Protein AF-A0A4Q0ZUA7-F1 (afdb_monomer)

Radius of gyration: 28.56 Å; Cα contacts (8 Å, |Δi|>4): 519; chains: 1; bounding box: 68×44×67 Å

Structure (mmCIF, N/CA/C/O backbone):
data_AF-A0A4Q0ZUA7-F1
#
_entry.id   AF-A0A4Q0ZUA7-F1
#
loop_
_atom_site.group_PDB
_atom_site.id
_atom_site.type_symbol
_atom_site.label_atom_id
_atom_site.label_alt_id
_atom_site.label_comp_id
_atom_site.label_asym_id
_atom_site.label_entity_id
_atom_site.label_seq_id
_atom_site.pdbx_PDB_ins_code
_atom_site.Cartn_x
_atom_site.Cartn_y
_atom_site.Cartn_z
_atom_site.occupancy
_atom_site.B_iso_or_equiv
_atom_site.auth_seq_id
_atom_site.auth_comp_id
_atom_site.auth_asym_id
_atom_site.auth_atom_id
_atom_site.pdbx_PDB_model_num
ATOM 1 N N . MET A 1 1 ? 9.952 -2.061 -17.920 1.00 40.22 1 MET A N 1
ATOM 2 C CA . MET A 1 1 ? 10.116 -3.256 -18.770 1.00 40.22 1 MET A CA 1
ATOM 3 C C . MET A 1 1 ? 11.554 -3.243 -19.242 1.00 40.22 1 MET A C 1
ATOM 5 O O . MET A 1 1 ? 11.965 -2.234 -19.801 1.00 40.22 1 MET A O 1
ATOM 9 N N . GLY A 1 2 ? 12.343 -4.257 -18.883 1.00 49.56 2 GLY A N 1
ATOM 10 C CA . GLY A 1 2 ? 13.689 -4.433 -19.431 1.00 49.56 2 GLY A CA 1
ATOM 11 C C . GLY A 1 2 ? 13.610 -4.722 -20.929 1.00 49.56 2 GLY A C 1
ATOM 12 O O . GLY A 1 2 ? 12.576 -5.190 -21.409 1.00 49.56 2 GLY A O 1
ATOM 13 N N . ASN A 1 3 ? 14.667 -4.405 -21.676 1.00 60.56 3 ASN A N 1
ATOM 14 C CA . ASN A 1 3 ? 14.751 -4.847 -23.064 1.00 60.56 3 ASN A CA 1
ATOM 15 C C . ASN A 1 3 ? 14.778 -6.372 -23.088 1.00 60.56 3 ASN A C 1
ATOM 17 O O . ASN A 1 3 ? 15.502 -6.994 -22.319 1.00 60.56 3 ASN A O 1
ATOM 21 N N . GLU A 1 4 ? 14.005 -6.967 -23.989 1.00 72.75 4 GLU A N 1
ATOM 22 C CA . GLU A 1 4 ? 13.853 -8.422 -24.062 1.00 72.75 4 GLU A CA 1
ATOM 23 C C . GLU A 1 4 ? 15.102 -9.131 -24.615 1.00 72.75 4 GLU A C 1
ATOM 25 O O . GLU A 1 4 ? 15.121 -10.353 -24.701 1.00 72.75 4 GLU A O 1
ATOM 30 N N . TYR A 1 5 ? 16.148 -8.393 -24.995 1.00 83.12 5 TYR A N 1
ATOM 31 C CA . TYR A 1 5 ? 17.255 -8.883 -25.810 1.00 83.12 5 TYR A CA 1
ATOM 32 C C . TYR A 1 5 ? 18.601 -8.360 -25.297 1.00 83.12 5 TYR A C 1
ATOM 34 O O . TYR A 1 5 ? 18.746 -7.183 -24.970 1.00 83.12 5 TYR A O 1
ATOM 42 N N . LYS A 1 6 ? 19.609 -9.241 -25.265 1.00 87.12 6 LYS A N 1
ATOM 43 C CA . LYS A 1 6 ? 21.011 -8.867 -25.024 1.00 87.12 6 LYS A CA 1
ATOM 44 C C . LYS A 1 6 ? 21.544 -8.090 -26.224 1.00 87.12 6 LYS A C 1
ATOM 46 O O . LYS A 1 6 ? 21.314 -8.518 -27.358 1.00 87.12 6 LYS A O 1
ATOM 51 N N . VAL A 1 7 ? 22.268 -7.001 -25.980 1.00 88.75 7 VAL A N 1
ATOM 52 C CA . VAL A 1 7 ? 22.895 -6.226 -27.055 1.00 88.75 7 VAL A CA 1
ATOM 53 C C . VAL A 1 7 ? 24.133 -6.962 -27.560 1.00 88.75 7 VAL A C 1
ATOM 55 O O . VAL A 1 7 ? 24.945 -7.447 -26.770 1.00 88.75 7 VAL A O 1
ATOM 58 N N . ILE A 1 8 ? 24.282 -7.044 -28.877 1.00 90.62 8 ILE A N 1
ATOM 59 C CA . ILE A 1 8 ? 25.431 -7.656 -29.553 1.00 90.62 8 ILE A CA 1
ATOM 60 C C . ILE A 1 8 ? 26.163 -6.626 -30.424 1.00 90.62 8 ILE A C 1
ATOM 62 O O . ILE A 1 8 ? 25.683 -5.514 -30.622 1.00 90.62 8 ILE A O 1
ATOM 66 N N . GLU A 1 9 ? 27.331 -6.980 -30.960 1.00 89.38 9 GLU A N 1
ATOM 67 C CA . GLU A 1 9 ? 28.159 -6.072 -31.781 1.00 89.38 9 GLU A CA 1
ATOM 68 C C . GLU A 1 9 ? 27.451 -5.512 -33.027 1.00 89.38 9 GLU A C 1
ATOM 70 O O . GLU A 1 9 ? 27.786 -4.421 -33.478 1.00 89.38 9 GLU A O 1
ATOM 75 N N . SER A 1 10 ? 26.466 -6.224 -33.586 1.00 88.31 10 SER A N 1
ATOM 76 C CA . SER A 1 10 ? 25.644 -5.714 -34.696 1.00 88.31 10 SER A CA 1
ATOM 77 C C . SER A 1 10 ? 24.526 -4.765 -34.255 1.00 88.31 10 SER A C 1
ATOM 79 O O . SER A 1 10 ? 23.765 -4.299 -35.100 1.00 88.31 10 SER A O 1
ATOM 81 N N . GLY A 1 11 ? 24.407 -4.486 -32.956 1.00 87.38 11 GLY A N 1
ATOM 82 C CA . GLY A 1 11 ? 23.440 -3.546 -32.412 1.00 87.38 11 GLY A CA 1
ATOM 83 C C . GLY A 1 11 ? 23.672 -2.110 -32.877 1.00 87.38 11 GLY A C 1
ATOM 84 O O . GLY A 1 11 ? 24.720 -1.737 -33.411 1.00 87.38 11 GLY A O 1
ATOM 85 N N . PHE A 1 12 ? 22.668 -1.274 -32.645 1.00 87.12 12 PHE A N 1
ATOM 86 C CA . PHE A 1 12 ? 22.690 0.135 -32.987 1.00 87.12 12 PHE A CA 1
ATOM 87 C C . PHE A 1 12 ? 22.395 0.990 -31.756 1.00 87.12 12 PHE A C 1
ATOM 89 O O . PHE A 1 12 ? 21.292 0.984 -31.209 1.00 87.12 12 PHE A O 1
ATOM 96 N N . ILE A 1 13 ? 23.402 1.755 -31.332 1.00 87.19 13 ILE A N 1
ATOM 97 C CA . ILE A 1 13 ? 23.319 2.735 -30.248 1.00 87.19 13 ILE A CA 1
ATOM 98 C C . ILE A 1 13 ? 23.723 4.099 -30.812 1.00 87.19 13 ILE A C 1
ATOM 100 O O . ILE A 1 13 ? 24.688 4.199 -31.576 1.00 87.19 13 ILE A O 1
ATOM 104 N N . LYS A 1 14 ? 23.003 5.158 -30.429 1.00 80.69 14 LYS A N 1
ATOM 105 C CA . LYS A 1 14 ? 23.269 6.529 -30.881 1.00 80.69 14 LYS A CA 1
ATOM 106 C C . LYS A 1 14 ? 23.381 7.546 -29.744 1.00 80.69 14 LYS A C 1
ATOM 108 O O . LYS A 1 14 ? 22.740 7.418 -28.706 1.00 80.69 14 LYS A O 1
ATOM 113 N N . CYS A 1 15 ? 24.169 8.594 -29.968 1.00 73.62 15 CYS A N 1
ATOM 114 C CA . CYS A 1 15 ? 24.192 9.824 -29.181 1.00 73.62 15 CYS A CA 1
ATOM 115 C C . CYS A 1 15 ? 22.903 10.622 -29.451 1.00 73.62 15 CYS A C 1
ATOM 117 O O . CYS A 1 15 ? 22.363 10.567 -30.557 1.00 73.62 15 CYS A O 1
ATOM 119 N N . ALA A 1 16 ? 22.428 11.423 -28.492 1.00 71.94 16 ALA A N 1
ATOM 120 C CA . ALA A 1 16 ? 21.263 12.299 -28.695 1.00 71.94 16 ALA A CA 1
ATOM 121 C C . ALA A 1 16 ? 21.428 13.282 -29.878 1.00 71.94 16 ALA A C 1
ATOM 123 O O . ALA A 1 16 ? 20.446 13.765 -30.428 1.00 71.94 16 ALA A O 1
ATOM 124 N N . CYS A 1 17 ? 22.664 13.539 -30.317 1.00 65.06 17 CYS A N 1
ATOM 125 C CA . CYS A 1 17 ? 22.962 14.327 -31.518 1.00 65.06 17 CYS A CA 1
ATOM 126 C C . CYS A 1 17 ? 22.958 13.515 -32.824 1.00 65.06 17 CYS A C 1
ATOM 128 O O . CYS A 1 17 ? 23.400 14.017 -33.852 1.00 65.06 17 CYS A O 1
ATOM 130 N N . GLY A 1 18 ? 22.496 12.263 -32.791 1.00 68.69 18 GLY A N 1
ATOM 131 C CA . GLY A 1 18 ? 22.356 11.392 -33.961 1.00 68.69 18 GLY A CA 1
ATOM 132 C C . GLY A 1 18 ? 23.621 10.637 -34.376 1.00 68.69 18 GLY A C 1
ATOM 133 O O . GLY A 1 18 ? 23.590 9.910 -35.361 1.00 68.69 18 GLY A O 1
ATOM 134 N N . GLY A 1 19 ? 24.718 10.790 -33.642 1.00 74.06 19 GLY A N 1
ATOM 135 C CA . GLY A 1 19 ? 25.968 10.082 -33.897 1.00 74.06 19 GLY A CA 1
ATOM 136 C C . GLY A 1 19 ? 25.978 8.640 -33.422 1.00 74.06 19 GLY A C 1
ATOM 137 O O . GLY A 1 19 ? 25.332 8.312 -32.432 1.00 74.06 19 GLY A O 1
ATOM 138 N N . LYS A 1 20 ? 26.713 7.776 -34.115 1.00 88.19 20 LYS A N 1
ATOM 139 C CA . LYS A 1 20 ? 26.742 6.333 -33.861 1.00 88.19 20 LYS A CA 1
ATOM 140 C C . LYS A 1 20 ? 27.793 5.992 -32.806 1.00 88.19 20 LYS A C 1
ATOM 142 O O . LYS A 1 20 ? 28.921 6.469 -32.879 1.00 88.19 20 LYS A O 1
ATOM 147 N N . VAL A 1 21 ? 27.425 5.161 -31.834 1.00 90.94 21 VAL A N 1
ATOM 148 C CA . VAL A 1 21 ? 28.373 4.584 -30.871 1.00 90.94 21 VAL A CA 1
ATOM 149 C C . VAL A 1 21 ? 28.984 3.325 -31.482 1.00 90.94 21 VAL A C 1
ATOM 151 O O . VAL A 1 21 ? 28.264 2.484 -32.021 1.00 90.94 21 VAL A O 1
ATOM 154 N N . THR A 1 22 ? 30.306 3.196 -31.409 1.00 92.38 22 THR A N 1
ATOM 155 C CA . THR A 1 22 ? 31.019 2.002 -31.879 1.00 92.38 22 THR A CA 1
ATOM 156 C C . THR A 1 22 ? 30.937 0.909 -30.821 1.00 92.38 22 THR A C 1
ATOM 158 O O . THR A 1 22 ? 31.299 1.139 -29.669 1.00 92.38 22 THR A O 1
ATOM 161 N N . LEU A 1 23 ? 30.447 -0.269 -31.206 1.00 91.75 23 LEU A N 1
ATOM 162 C CA . LEU A 1 23 ? 30.202 -1.387 -30.299 1.00 91.75 23 LEU A CA 1
ATOM 163 C C . LEU A 1 23 ? 31.268 -2.466 -30.493 1.00 91.75 23 LEU A C 1
ATOM 165 O O . LEU A 1 23 ? 31.289 -3.132 -31.525 1.00 91.75 23 LEU A O 1
ATOM 169 N N . THR A 1 24 ? 32.120 -2.651 -29.487 1.00 91.31 24 THR A N 1
ATOM 170 C CA . THR A 1 24 ? 33.189 -3.657 -29.503 1.00 91.31 24 THR A CA 1
ATOM 171 C C . THR A 1 24 ? 33.067 -4.527 -28.265 1.00 91.31 24 THR A C 1
ATOM 173 O O . THR A 1 24 ? 33.138 -4.021 -27.149 1.00 91.31 24 THR A O 1
ATOM 176 N N . SER A 1 25 ? 32.885 -5.834 -28.444 1.00 90.56 25 SER A N 1
ATOM 177 C CA . SER A 1 25 ? 32.705 -6.753 -27.321 1.00 90.56 25 SER A CA 1
ATOM 178 C C . SER A 1 25 ? 34.032 -7.240 -26.747 1.00 90.56 25 SER A C 1
ATOM 180 O O . SER A 1 25 ? 34.932 -7.651 -27.486 1.00 90.56 25 SER A O 1
ATOM 182 N N . SER A 1 26 ? 34.121 -7.315 -25.415 1.00 90.25 26 SER A N 1
ATOM 183 C CA . SER A 1 26 ? 35.229 -8.000 -24.733 1.00 90.25 26 SER A CA 1
ATOM 184 C C . SER A 1 26 ? 35.026 -9.517 -24.582 1.00 90.25 26 SER A C 1
ATOM 186 O O . SER A 1 26 ? 35.878 -10.209 -24.016 1.00 90.25 26 SER A O 1
ATOM 188 N N . ALA A 1 27 ? 33.930 -10.081 -25.102 1.00 86.94 27 ALA A N 1
ATOM 189 C CA . ALA A 1 27 ? 33.684 -11.518 -25.075 1.00 86.94 27 ALA A CA 1
ATOM 190 C C . ALA A 1 27 ? 34.710 -12.282 -25.935 1.00 86.94 27 ALA A C 1
ATOM 192 O O . ALA A 1 27 ? 34.902 -12.015 -27.127 1.00 86.94 27 ALA A O 1
ATOM 193 N N . LYS A 1 28 ? 35.361 -13.282 -25.324 1.00 82.31 28 LYS A N 1
ATOM 194 C CA . LYS A 1 28 ? 36.364 -14.124 -25.994 1.00 82.31 28 LYS A CA 1
ATOM 195 C C . LYS A 1 28 ? 35.698 -15.135 -26.934 1.00 82.31 28 LYS A C 1
ATOM 197 O O . LYS A 1 28 ? 35.904 -15.091 -28.147 1.00 82.31 28 LYS A O 1
ATOM 202 N N . VAL A 1 29 ? 34.844 -15.999 -26.384 1.00 80.75 29 VAL A N 1
ATOM 203 C CA . VAL A 1 29 ? 34.259 -17.144 -27.109 1.00 80.75 29 VAL A CA 1
ATOM 204 C C . VAL A 1 29 ? 32.747 -17.021 -27.285 1.00 80.75 29 VAL A C 1
ATOM 206 O O . VAL A 1 29 ? 32.231 -17.433 -28.316 1.00 80.75 29 VAL A O 1
ATOM 209 N N . GLU A 1 30 ? 32.038 -16.399 -26.341 1.00 82.12 30 GLU A N 1
ATOM 210 C CA . GLU A 1 30 ? 30.573 -16.325 -26.370 1.00 82.12 30 GLU A CA 1
ATOM 211 C C . GLU A 1 30 ? 30.037 -15.684 -27.657 1.00 82.12 30 GLU A C 1
ATOM 213 O O . GLU A 1 30 ? 30.583 -14.694 -28.166 1.00 82.12 30 GLU A O 1
ATOM 218 N N . ARG A 1 31 ? 28.960 -16.273 -28.187 1.00 84.62 31 ARG A N 1
ATOM 219 C CA . ARG A 1 31 ? 28.239 -15.796 -29.367 1.00 84.62 31 ARG A CA 1
ATOM 220 C C . ARG A 1 31 ? 26.737 -15.910 -29.143 1.00 84.62 31 ARG A C 1
ATOM 222 O O . ARG A 1 31 ? 26.253 -16.898 -28.603 1.00 84.62 31 ARG A O 1
ATOM 229 N N . ILE A 1 32 ? 26.014 -14.900 -29.602 1.00 81.19 32 ILE A N 1
ATOM 230 C CA . ILE A 1 32 ? 24.559 -14.807 -29.602 1.00 81.19 32 ILE A CA 1
ATOM 231 C C . ILE A 1 32 ? 24.152 -14.392 -31.010 1.00 81.19 32 ILE A C 1
ATOM 233 O O . ILE A 1 32 ? 24.676 -13.409 -31.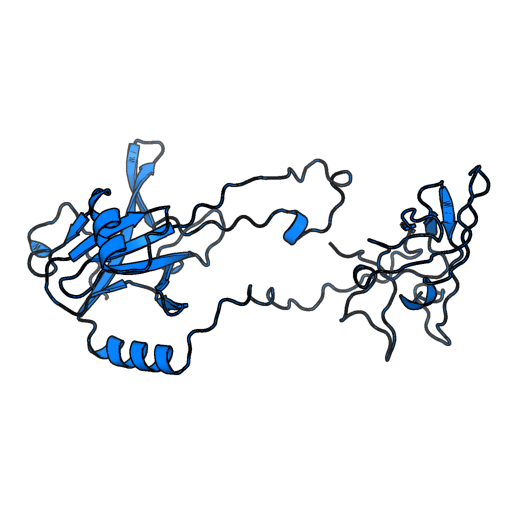530 1.00 81.19 32 ILE A O 1
ATOM 237 N N . ALA A 1 33 ? 23.281 -15.175 -31.652 1.00 77.44 33 ALA A N 1
ATOM 238 C CA . ALA A 1 33 ? 22.921 -14.983 -33.061 1.00 77.44 33 ALA A CA 1
ATOM 239 C C . ALA A 1 33 ? 24.157 -14.840 -33.989 1.00 77.44 33 ALA A C 1
ATOM 241 O O . ALA A 1 33 ? 24.183 -14.026 -34.906 1.00 77.44 33 ALA A O 1
ATOM 242 N N . GLY A 1 34 ? 25.228 -15.596 -33.711 1.00 81.94 34 GLY A N 1
ATOM 243 C CA . GLY A 1 34 ? 26.470 -15.585 -34.499 1.00 81.94 34 GLY A CA 1
ATOM 244 C C . GLY A 1 34 ? 27.424 -14.405 -34.245 1.00 81.94 34 GLY A C 1
ATOM 245 O O . GLY A 1 34 ? 28.512 -14.374 -34.820 1.00 81.94 34 GLY A O 1
ATOM 246 N N . LYS A 1 35 ? 27.085 -13.454 -33.366 1.00 87.81 35 LYS A N 1
ATOM 247 C CA . LYS A 1 35 ? 27.919 -12.281 -33.030 1.00 87.81 35 LYS A CA 1
ATOM 248 C C . LYS A 1 35 ? 28.244 -12.223 -31.543 1.00 87.81 35 LYS A C 1
ATOM 250 O O . LYS A 1 35 ? 27.628 -12.919 -30.741 1.00 87.81 35 LYS A O 1
ATOM 255 N N . LYS A 1 36 ? 29.241 -11.427 -31.155 1.00 90.75 36 LYS A N 1
ATOM 256 C CA . LYS A 1 36 ? 29.619 -11.315 -29.744 1.00 90.75 36 LYS A CA 1
ATOM 257 C C . LYS A 1 36 ? 28.622 -10.445 -28.967 1.00 90.75 36 LYS A C 1
ATOM 259 O O . LYS A 1 36 ? 28.211 -9.403 -29.483 1.00 90.75 36 LYS A O 1
ATOM 264 N N . PRO A 1 37 ? 28.253 -10.835 -27.737 1.00 90.94 37 PRO A N 1
ATOM 265 C CA . PRO A 1 37 ? 27.445 -10.004 -26.850 1.00 90.94 37 PRO A CA 1
ATOM 266 C C . PRO A 1 37 ? 28.266 -8.879 -26.229 1.00 90.94 37 PRO A C 1
ATOM 268 O O . PRO A 1 37 ? 29.441 -9.066 -25.936 1.00 90.94 37 PRO A O 1
ATOM 271 N N . LEU A 1 38 ? 27.653 -7.730 -25.976 1.00 91.81 38 LEU A N 1
ATOM 272 C CA . LEU A 1 38 ? 28.286 -6.643 -25.235 1.00 91.81 38 LEU A CA 1
ATOM 273 C C . LEU A 1 38 ? 28.054 -6.814 -23.738 1.00 91.81 38 LEU A C 1
ATOM 275 O O . LEU A 1 38 ? 26.951 -7.148 -23.299 1.00 91.81 38 LEU A O 1
ATOM 279 N N . TYR A 1 39 ? 29.081 -6.524 -22.949 1.00 90.94 39 TYR A N 1
ATOM 280 C CA . TYR A 1 39 ? 28.946 -6.332 -21.511 1.00 90.94 39 TYR A CA 1
ATOM 281 C C . TYR A 1 39 ? 28.740 -4.858 -21.174 1.00 90.94 39 TYR A C 1
ATOM 283 O O . TYR A 1 39 ? 29.135 -3.971 -21.926 1.00 90.94 39 TYR A O 1
ATOM 291 N N . LEU A 1 40 ? 28.174 -4.575 -20.001 1.00 87.56 40 LEU A N 1
ATOM 292 C CA . LEU A 1 40 ? 27.969 -3.205 -19.524 1.00 87.56 40 LEU A CA 1
ATOM 293 C C . LEU A 1 40 ? 29.276 -2.387 -19.534 1.00 87.56 40 LEU A C 1
ATOM 295 O O . LEU A 1 40 ? 29.295 -1.222 -19.930 1.00 87.56 40 LEU A O 1
ATOM 299 N N . LYS A 1 41 ? 30.383 -3.029 -19.143 1.00 87.56 41 LYS A N 1
ATOM 300 C CA . LYS A 1 41 ? 31.726 -2.435 -19.138 1.00 87.56 41 LYS A CA 1
ATOM 301 C C . LYS A 1 41 ? 32.268 -2.114 -20.535 1.00 87.56 41 LYS A C 1
ATOM 303 O O . LYS A 1 41 ? 33.168 -1.296 -20.642 1.00 87.56 41 LYS A O 1
ATOM 308 N N . ASP A 1 42 ? 31.745 -2.743 -21.585 1.00 89.88 42 ASP A N 1
ATOM 309 C CA . ASP A 1 42 ? 32.239 -2.542 -22.952 1.00 89.88 42 ASP A CA 1
ATOM 310 C C . ASP A 1 42 ? 31.760 -1.197 -23.527 1.00 89.88 42 ASP A C 1
ATOM 312 O O . ASP A 1 42 ? 32.298 -0.709 -24.516 1.00 89.88 42 ASP A O 1
ATOM 316 N N . ILE A 1 43 ? 30.753 -0.577 -22.898 1.00 90.75 43 ILE A N 1
ATOM 317 C CA . ILE A 1 43 ? 30.186 0.700 -23.343 1.00 90.75 43 ILE A CA 1
ATOM 318 C C . ILE A 1 43 ? 30.885 1.909 -22.734 1.00 90.75 43 ILE A C 1
ATOM 320 O O . ILE A 1 43 ? 30.935 2.959 -23.374 1.00 90.75 43 ILE A O 1
ATOM 324 N N . ILE A 1 44 ? 31.419 1.816 -21.515 1.00 90.38 44 ILE A N 1
ATOM 325 C CA . ILE A 1 44 ? 32.124 2.958 -20.926 1.00 90.38 44 ILE A CA 1
ATOM 326 C C . ILE A 1 44 ? 33.405 3.232 -21.728 1.00 90.38 44 ILE A C 1
ATOM 328 O O . ILE A 1 44 ? 34.218 2.344 -21.953 1.00 90.38 44 ILE A O 1
ATOM 332 N N . GLY A 1 45 ? 33.569 4.466 -22.209 1.00 89.06 45 GLY A N 1
ATOM 333 C CA . GLY A 1 45 ? 34.670 4.843 -23.098 1.00 89.06 45 GLY A CA 1
ATOM 334 C C . GLY A 1 45 ? 34.466 4.492 -24.576 1.00 89.06 45 GLY A C 1
ATOM 335 O O . GLY A 1 45 ? 35.331 4.840 -25.378 1.00 89.06 45 GLY A O 1
ATOM 336 N N . ALA A 1 46 ? 33.342 3.876 -24.961 1.00 93.56 46 ALA A N 1
ATOM 337 C CA . ALA A 1 46 ? 33.066 3.537 -26.356 1.00 93.56 46 ALA A CA 1
ATOM 338 C C . ALA A 1 46 ? 33.068 4.798 -27.251 1.00 93.56 46 ALA A C 1
ATOM 340 O O . ALA A 1 46 ? 32.413 5.787 -26.888 1.00 93.56 46 ALA A O 1
ATOM 341 N N . PRO A 1 47 ? 33.772 4.788 -28.403 1.00 94.06 47 PRO A N 1
ATOM 342 C CA . PRO A 1 47 ? 33.822 5.923 -29.318 1.00 94.06 47 PRO A CA 1
ATOM 343 C C . PRO A 1 47 ? 32.446 6.287 -29.869 1.00 94.06 47 PRO A C 1
ATOM 345 O O . PRO A 1 47 ? 31.627 5.414 -30.165 1.00 94.06 47 PRO A O 1
ATOM 348 N N . VAL A 1 48 ? 32.215 7.582 -30.055 1.00 89.81 48 VAL A N 1
ATOM 349 C CA . VAL A 1 48 ? 30.988 8.121 -30.636 1.00 89.81 48 VAL A CA 1
ATOM 350 C C . VAL A 1 48 ? 31.342 9.007 -31.819 1.00 89.81 48 VAL A C 1
ATOM 352 O O . VAL A 1 48 ? 32.133 9.932 -31.680 1.00 89.81 48 VAL A O 1
ATOM 355 N N . ASP A 1 49 ? 30.720 8.746 -32.964 1.00 87.62 49 ASP A N 1
ATOM 356 C CA . ASP A 1 49 ? 30.871 9.552 -34.171 1.00 87.62 49 ASP A CA 1
ATOM 357 C C . ASP A 1 49 ? 29.581 10.337 -34.437 1.00 87.62 49 ASP A C 1
ATOM 359 O O . ASP A 1 49 ? 28.592 9.765 -34.896 1.00 87.62 49 ASP A O 1
ATOM 363 N N . CYS A 1 50 ? 29.553 11.636 -34.107 1.00 79.00 50 CYS A N 1
ATOM 364 C CA . CYS A 1 50 ? 28.413 12.531 -34.372 1.00 79.00 50 CYS A CA 1
ATOM 365 C C . CYS A 1 50 ? 28.775 13.545 -35.499 1.00 79.00 50 CYS A C 1
ATOM 367 O O . CYS A 1 50 ? 28.928 14.736 -35.206 1.00 79.00 50 CYS A O 1
ATOM 369 N N . PRO A 1 51 ? 28.859 13.128 -36.784 1.00 72.56 51 PRO A N 1
ATOM 370 C CA . PRO A 1 51 ? 29.452 13.918 -37.879 1.00 72.56 51 PRO A CA 1
ATOM 371 C C . PRO A 1 51 ? 28.646 15.167 -38.263 1.00 72.56 51 PRO A C 1
ATOM 373 O O . PRO A 1 51 ? 29.160 16.088 -38.887 1.00 72.56 51 PRO A O 1
ATOM 376 N N . ARG A 1 52 ? 27.366 15.223 -37.880 1.00 68.56 52 ARG A N 1
ATOM 377 C CA . ARG A 1 52 ? 26.459 16.351 -38.157 1.00 68.56 52 ARG A CA 1
ATOM 378 C C . ARG A 1 52 ? 26.368 17.362 -37.005 1.00 68.56 52 ARG A C 1
ATOM 380 O O . ARG A 1 52 ? 25.582 18.302 -37.079 1.00 68.56 52 ARG A O 1
ATOM 387 N N . SER A 1 53 ? 27.126 17.170 -35.922 1.00 69.88 53 SER A N 1
ATOM 388 C CA . SER A 1 53 ? 27.075 18.028 -34.733 1.00 69.88 53 SER A CA 1
ATOM 389 C C . SER A 1 53 ? 28.209 19.051 -34.731 1.00 69.88 53 SER A C 1
ATOM 391 O O . SER A 1 53 ? 29.374 18.676 -34.769 1.00 69.88 53 SER A O 1
ATOM 393 N N . LYS A 1 54 ? 27.883 20.341 -34.560 1.00 68.81 54 LYS A N 1
ATOM 394 C CA . LYS A 1 54 ? 28.879 21.425 -34.400 1.00 68.81 54 LYS A CA 1
ATOM 395 C C . LYS A 1 54 ? 29.755 21.280 -33.145 1.00 68.81 54 LYS A C 1
ATOM 397 O O . LYS A 1 54 ? 30.827 21.860 -33.066 1.00 68.81 54 LYS A O 1
ATOM 402 N N . ASN A 1 55 ? 29.289 20.518 -32.158 1.00 72.00 55 ASN A N 1
ATOM 403 C CA . ASN A 1 55 ? 30.048 20.141 -30.966 1.00 72.00 55 ASN A CA 1
ATOM 404 C C . ASN A 1 55 ? 29.910 18.620 -30.822 1.00 72.00 55 ASN A C 1
ATOM 406 O O . ASN A 1 55 ? 28.913 18.178 -30.242 1.00 72.00 55 ASN A O 1
ATOM 410 N N . PRO A 1 56 ? 30.751 17.806 -31.477 1.00 76.44 56 PRO A N 1
ATOM 411 C CA . PRO A 1 56 ? 30.573 16.358 -31.527 1.00 76.44 56 PRO A CA 1
ATOM 412 C C . PRO A 1 56 ? 30.854 15.713 -30.164 1.00 76.44 56 PRO A C 1
ATOM 414 O O . PRO A 1 56 ? 31.701 16.170 -29.399 1.00 76.44 56 PRO A O 1
ATOM 417 N N . CYS A 1 57 ? 30.106 14.657 -29.844 1.00 80.81 57 CYS A N 1
ATOM 418 C CA . CYS A 1 57 ? 30.501 13.760 -28.759 1.00 80.81 57 CYS A CA 1
ATOM 419 C C . CYS A 1 57 ? 31.630 12.877 -29.264 1.00 80.81 57 CYS A C 1
ATOM 421 O O . CYS A 1 57 ? 31.592 12.488 -30.426 1.00 80.81 57 CYS A O 1
ATOM 423 N N . THR A 1 58 ? 32.578 12.545 -28.396 1.00 87.19 58 THR A N 1
ATOM 424 C CA . THR A 1 58 ? 33.729 11.711 -28.776 1.00 87.19 58 THR A CA 1
ATOM 425 C C . THR A 1 58 ? 33.651 10.313 -28.182 1.00 87.19 58 THR A C 1
ATOM 427 O O . THR A 1 58 ? 34.104 9.348 -28.792 1.00 87.19 58 THR A O 1
ATOM 430 N N . LYS A 1 59 ? 33.051 10.186 -26.993 1.00 91.69 59 LYS A N 1
ATOM 431 C CA . LYS A 1 59 ? 32.953 8.918 -26.269 1.00 91.69 59 LYS A CA 1
ATOM 432 C C . LYS A 1 59 ? 31.792 8.893 -25.284 1.00 91.69 59 LYS A C 1
ATOM 434 O O . LYS A 1 59 ? 31.289 9.937 -24.861 1.00 91.69 59 LYS A O 1
ATOM 439 N N . VAL A 1 60 ? 31.404 7.694 -24.868 1.00 89.00 60 VAL A N 1
ATOM 440 C CA . VAL A 1 60 ? 30.546 7.484 -23.696 1.00 89.00 60 VAL A CA 1
ATOM 441 C C . VAL A 1 60 ? 31.375 7.714 -22.429 1.00 89.00 60 VAL A C 1
ATOM 443 O O . VAL A 1 60 ? 32.414 7.087 -22.247 1.00 89.00 60 VAL A O 1
ATOM 446 N N . ALA A 1 61 ? 30.939 8.624 -21.561 1.00 82.06 61 ALA A N 1
ATOM 447 C CA . ALA A 1 61 ? 31.700 9.053 -20.384 1.00 82.06 61 ALA A CA 1
ATOM 448 C C . ALA A 1 61 ? 31.103 8.583 -19.056 1.00 82.06 61 ALA A C 1
ATOM 450 O O . ALA A 1 61 ? 31.823 8.508 -18.066 1.00 82.06 61 ALA A O 1
ATOM 451 N N . SER A 1 62 ? 29.814 8.247 -19.020 1.00 79.56 62 SER A N 1
ATOM 452 C CA . SER A 1 62 ? 29.190 7.669 -17.832 1.00 79.56 62 SER A CA 1
ATOM 453 C C . SER A 1 62 ? 28.179 6.601 -18.212 1.00 79.56 62 SER A C 1
ATOM 455 O O . SER A 1 62 ? 27.401 6.773 -19.153 1.00 79.56 62 SER A O 1
ATOM 457 N N . ILE A 1 63 ? 28.162 5.529 -17.431 1.00 77.75 63 ILE A N 1
ATOM 458 C CA . ILE A 1 63 ? 27.198 4.434 -17.524 1.00 77.75 63 ILE A CA 1
ATOM 459 C C . ILE A 1 63 ? 26.407 4.337 -16.217 1.00 77.75 63 ILE A C 1
ATOM 461 O O . ILE A 1 63 ? 26.837 4.835 -15.179 1.00 77.75 63 ILE A O 1
ATOM 465 N N . SER A 1 64 ? 25.245 3.699 -16.278 1.00 72.50 64 SER A N 1
ATOM 466 C CA . SER A 1 64 ? 24.371 3.441 -15.135 1.00 72.50 64 SER A CA 1
ATOM 467 C C . SER A 1 64 ? 24.236 1.939 -14.92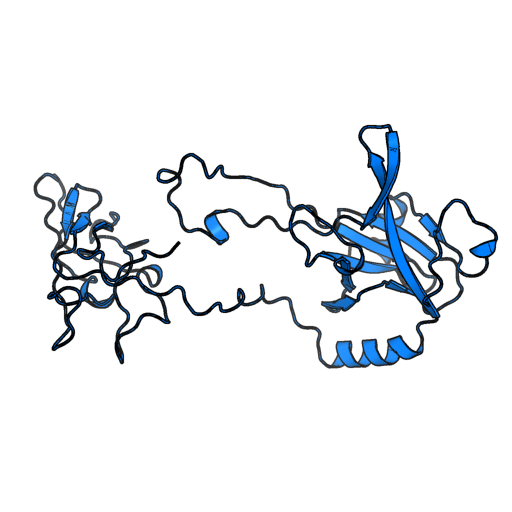2 1.00 72.50 64 SER A C 1
ATOM 469 O O . SER A 1 64 ? 24.218 1.168 -15.883 1.00 72.50 64 SER A O 1
ATOM 471 N N . THR A 1 65 ? 24.056 1.514 -13.674 1.00 69.12 65 THR A N 1
ATOM 472 C CA . THR A 1 65 ? 23.704 0.123 -13.354 1.00 69.12 65 THR A CA 1
ATOM 473 C C . THR A 1 65 ? 22.349 -0.281 -13.939 1.00 69.12 65 THR A C 1
ATOM 475 O O . THR A 1 65 ? 22.116 -1.464 -14.150 1.00 69.12 65 THR A O 1
ATOM 478 N N . ALA A 1 66 ? 21.503 0.685 -14.321 1.00 64.00 66 ALA A N 1
ATOM 479 C CA . ALA A 1 66 ? 20.267 0.447 -15.071 1.00 64.00 66 ALA A CA 1
ATOM 480 C C . ALA A 1 66 ? 20.487 -0.207 -16.454 1.00 64.00 66 ALA A C 1
ATOM 482 O O . ALA A 1 66 ? 19.537 -0.698 -17.061 1.00 64.00 66 ALA A O 1
ATOM 483 N N . GLY A 1 67 ? 21.725 -0.213 -16.964 1.00 58.94 67 GLY A N 1
ATOM 484 C CA . GLY A 1 67 ? 22.085 -0.850 -18.230 1.00 58.94 67 GLY A CA 1
ATOM 485 C C . GLY A 1 67 ? 22.204 -2.376 -18.190 1.00 58.94 67 GLY A C 1
ATOM 486 O O . GLY A 1 67 ? 22.397 -2.982 -19.245 1.00 58.94 67 GLY A O 1
ATOM 487 N N . THR A 1 68 ? 22.095 -2.995 -17.010 1.00 67.69 68 THR A N 1
ATOM 488 C CA . THR A 1 68 ? 22.167 -4.450 -16.803 1.00 67.69 68 THR A CA 1
ATOM 489 C C . THR A 1 68 ? 21.108 -4.942 -15.817 1.00 67.69 68 THR A C 1
ATOM 491 O O . THR A 1 68 ? 20.626 -4.187 -14.980 1.00 67.69 68 THR A O 1
ATOM 494 N N . GLU A 1 69 ? 20.818 -6.243 -15.857 1.00 67.44 69 GLU A N 1
ATOM 495 C CA . GLU A 1 69 ? 20.105 -6.970 -14.802 1.00 67.44 69 GLU A CA 1
ATOM 496 C C . GLU A 1 69 ? 21.060 -7.937 -14.072 1.00 67.44 69 GLU A C 1
ATOM 498 O O . GLU A 1 69 ? 22.039 -8.426 -14.650 1.00 67.44 69 GLU A O 1
ATOM 503 N N . THR A 1 70 ? 20.823 -8.192 -12.780 1.00 66.12 70 THR A N 1
ATOM 504 C CA . THR A 1 70 ? 21.718 -8.996 -11.920 1.00 66.12 70 THR A CA 1
ATOM 505 C C . THR A 1 70 ? 21.713 -10.483 -12.276 1.00 66.12 70 THR A C 1
ATOM 507 O O . THR A 1 70 ? 22.749 -11.146 -12.203 1.00 66.12 70 THR A O 1
ATOM 510 N N . ASN A 1 71 ? 20.562 -10.994 -12.710 1.00 61.00 71 ASN A N 1
ATOM 511 C CA . ASN A 1 71 ? 20.333 -12.372 -13.149 1.00 61.00 71 ASN A CA 1
ATOM 512 C C . ASN A 1 71 ? 20.792 -12.641 -14.595 1.00 61.00 71 ASN A C 1
ATOM 514 O O . ASN A 1 71 ? 20.831 -13.795 -15.012 1.00 61.00 71 ASN A O 1
ATOM 518 N N . VAL A 1 72 ? 21.163 -11.608 -15.361 1.00 73.44 72 VAL A N 1
ATOM 519 C CA . VAL A 1 72 ? 21.562 -11.729 -16.772 1.00 73.44 72 VAL A CA 1
ATOM 520 C C . VAL A 1 72 ? 23.055 -11.420 -16.911 1.00 73.44 72 VAL A C 1
ATOM 522 O O . VAL A 1 72 ? 23.465 -10.365 -17.397 1.00 73.44 72 VAL A O 1
ATOM 525 N N . LYS A 1 73 ? 23.893 -12.365 -16.468 1.00 74.69 73 LYS A N 1
ATOM 526 C CA . LYS A 1 73 ? 25.362 -12.264 -16.508 1.00 74.69 73 LYS A CA 1
ATOM 527 C C . LYS A 1 73 ? 26.012 -13.469 -17.193 1.00 74.69 73 LYS A C 1
ATOM 529 O O . LYS A 1 73 ? 25.513 -14.587 -17.097 1.00 74.69 73 LYS A O 1
ATOM 534 N N . SER A 1 74 ? 27.124 -13.230 -17.882 1.00 75.06 74 SER A N 1
ATOM 535 C CA . SER A 1 74 ? 28.156 -14.249 -18.118 1.00 75.06 74 SER A CA 1
ATOM 536 C C . SER A 1 74 ? 28.942 -14.420 -16.818 1.00 75.06 74 SER A C 1
ATOM 538 O O . SER A 1 74 ? 28.981 -13.473 -16.037 1.00 75.06 74 SER A O 1
ATOM 540 N N . THR A 1 75 ? 29.556 -15.584 -16.585 1.00 72.56 75 THR A N 1
ATOM 541 C CA . THR A 1 75 ? 30.338 -16.012 -15.402 1.00 72.56 75 THR A CA 1
ATOM 542 C C . THR A 1 75 ? 30.706 -14.904 -14.400 1.00 72.56 75 THR A C 1
ATOM 544 O O . THR A 1 75 ? 30.362 -15.003 -13.223 1.00 72.56 75 THR A O 1
ATOM 547 N N . SER A 1 76 ? 31.362 -13.831 -14.862 1.00 70.75 76 SER A N 1
ATOM 548 C CA . SER A 1 76 ? 31.747 -12.656 -14.065 1.00 70.75 76 SER A CA 1
ATOM 549 C C . SER A 1 76 ? 31.338 -11.282 -14.634 1.00 70.75 76 SER A C 1
ATOM 551 O O . SER A 1 76 ? 31.671 -10.268 -14.028 1.00 70.75 76 SER A O 1
ATOM 553 N N . ASN A 1 77 ? 30.633 -11.199 -15.772 1.00 81.94 77 ASN A N 1
ATOM 554 C CA . ASN A 1 77 ? 30.291 -9.926 -16.422 1.00 81.94 77 ASN A CA 1
ATOM 555 C C . ASN A 1 77 ? 28.797 -9.788 -16.722 1.00 81.94 77 ASN A C 1
ATOM 557 O O . ASN A 1 77 ? 28.152 -10.676 -17.273 1.00 81.94 77 ASN A O 1
ATOM 561 N N . HIS A 1 78 ? 28.280 -8.607 -16.426 1.00 86.06 78 HIS A N 1
ATOM 562 C CA . HIS A 1 78 ? 26.911 -8.193 -16.692 1.00 86.06 78 HIS A CA 1
ATOM 563 C C . HIS A 1 78 ? 26.706 -7.848 -18.170 1.00 86.06 78 HIS A C 1
ATOM 565 O O . HIS A 1 78 ? 27.460 -7.040 -18.720 1.00 86.06 78 HIS A O 1
ATOM 571 N N . PHE A 1 79 ? 25.710 -8.461 -18.817 1.00 88.00 79 PHE A N 1
ATOM 572 C CA . PHE A 1 79 ? 25.387 -8.153 -20.211 1.00 88.00 79 PHE A CA 1
ATOM 573 C C . PHE A 1 79 ? 24.816 -6.737 -20.332 1.00 88.00 79 PHE A C 1
ATOM 575 O O . PHE A 1 79 ? 24.068 -6.277 -19.472 1.00 88.00 79 PHE A O 1
ATOM 582 N N . LEU A 1 80 ? 25.153 -6.049 -21.421 1.00 87.69 80 LEU A N 1
ATOM 583 C CA . LEU A 1 80 ? 24.502 -4.800 -21.778 1.00 87.69 80 LEU A CA 1
ATOM 584 C C . LEU A 1 80 ? 23.102 -5.109 -22.300 1.00 87.69 80 LEU A C 1
ATOM 586 O O . LEU A 1 80 ? 22.937 -5.807 -23.303 1.00 87.69 80 LEU A O 1
ATOM 590 N N . LEU A 1 81 ? 22.105 -4.552 -21.627 1.00 84.75 81 LEU A N 1
ATOM 591 C CA . LEU A 1 81 ? 20.698 -4.701 -21.987 1.00 84.75 81 LEU A CA 1
ATOM 592 C C . LEU A 1 81 ? 20.086 -3.366 -22.400 1.00 84.75 81 LEU A C 1
ATOM 594 O O . LEU A 1 81 ? 19.196 -3.312 -23.247 1.00 84.75 81 LEU A O 1
ATOM 598 N N . ARG A 1 82 ? 20.539 -2.276 -21.775 1.00 81.06 82 ARG A N 1
ATOM 599 C CA . ARG A 1 82 ? 19.957 -0.940 -21.915 1.00 81.06 82 ARG A CA 1
ATOM 600 C C . ARG A 1 82 ? 21.030 0.139 -21.797 1.00 81.06 82 ARG A C 1
ATOM 602 O O . ARG A 1 82 ? 22.143 -0.133 -21.356 1.00 81.06 82 ARG A O 1
ATOM 609 N N . THR A 1 83 ? 20.682 1.373 -22.149 1.00 70.88 83 THR A N 1
ATOM 610 C CA . THR A 1 83 ? 21.578 2.538 -22.032 1.00 70.88 83 THR A CA 1
ATOM 611 C C . THR A 1 83 ? 20.970 3.677 -21.211 1.00 70.88 83 THR A C 1
ATOM 613 O O . THR A 1 83 ? 21.428 4.816 -21.290 1.00 70.88 83 THR A O 1
ATOM 616 N N . ASP A 1 84 ? 19.930 3.409 -20.416 1.00 70.75 84 ASP A N 1
ATOM 617 C CA . ASP A 1 84 ? 19.266 4.432 -19.607 1.00 70.75 84 ASP A CA 1
ATOM 618 C C . ASP A 1 84 ? 20.237 5.097 -18.628 1.00 70.75 84 ASP A C 1
ATOM 620 O O . ASP A 1 84 ? 20.964 4.442 -17.882 1.00 70.75 84 ASP A O 1
ATOM 624 N N . GLY A 1 85 ? 20.239 6.430 -18.618 1.00 64.00 85 GLY A N 1
ATOM 625 C CA . GLY A 1 85 ? 21.135 7.220 -17.774 1.00 64.00 85 GLY A CA 1
ATOM 626 C C . GLY A 1 85 ? 22.585 7.278 -18.263 1.00 64.00 85 GLY A C 1
ATOM 627 O O . GLY A 1 85 ? 23.406 7.930 -17.617 1.00 64.00 85 GLY A O 1
ATOM 628 N N . PHE A 1 86 ? 22.915 6.652 -19.396 1.00 77.75 86 PHE A N 1
ATOM 629 C CA . PHE A 1 86 ? 24.253 6.741 -19.970 1.00 77.75 86 PHE A CA 1
ATOM 630 C C . PHE A 1 86 ? 24.420 8.099 -20.640 1.00 77.75 86 PHE A C 1
ATOM 632 O O . PHE A 1 86 ? 23.499 8.615 -21.284 1.00 77.75 86 PHE A O 1
ATOM 639 N N . LYS A 1 87 ? 25.612 8.677 -20.504 1.00 76.38 87 LYS A N 1
ATOM 640 C CA . LYS A 1 87 ? 25.921 9.984 -21.078 1.00 76.38 87 LYS A CA 1
ATOM 641 C C . LYS A 1 87 ? 27.255 9.973 -21.797 1.00 76.38 87 LYS A C 1
ATOM 643 O O . LYS A 1 87 ? 28.186 9.258 -21.425 1.00 76.38 87 LYS A O 1
ATOM 648 N N . THR A 1 88 ? 27.345 10.798 -22.827 1.00 78.25 88 THR A N 1
ATOM 649 C CA . THR A 1 88 ? 28.603 11.105 -23.500 1.00 78.25 88 THR A CA 1
ATOM 650 C C . THR A 1 88 ? 29.458 12.066 -22.680 1.00 78.25 88 THR A C 1
ATOM 652 O O . THR A 1 88 ? 29.000 12.653 -21.699 1.00 78.25 88 THR A O 1
ATOM 655 N N . ASP A 1 89 ? 30.693 12.277 -23.123 1.00 78.06 89 ASP A N 1
ATOM 656 C CA . ASP A 1 89 ? 31.624 13.299 -22.624 1.00 78.06 89 ASP A CA 1
ATOM 657 C C . ASP A 1 89 ? 31.050 14.725 -22.609 1.00 78.06 89 ASP A C 1
ATOM 659 O O . ASP A 1 89 ? 31.502 15.574 -21.846 1.00 78.06 89 ASP A O 1
ATOM 663 N N . LYS A 1 90 ? 30.021 14.987 -23.418 1.00 74.62 90 LYS A N 1
ATOM 664 C CA . LYS A 1 90 ? 29.289 16.263 -23.453 1.00 74.62 90 LYS A CA 1
ATOM 665 C C . LYS A 1 90 ? 27.967 16.231 -22.676 1.00 74.62 90 LYS A C 1
ATOM 667 O O . LYS A 1 90 ? 27.109 17.079 -22.897 1.00 74.62 90 LYS A O 1
ATOM 672 N N . GLY A 1 91 ? 27.765 15.233 -21.815 1.00 68.31 91 GLY A N 1
ATOM 673 C CA . GLY A 1 91 ? 26.573 15.093 -20.975 1.00 68.31 91 GLY A CA 1
ATOM 674 C C . GLY A 1 91 ? 25.296 14.699 -21.726 1.00 68.31 91 GLY A C 1
ATOM 675 O O . GLY A 1 91 ? 24.211 14.750 -21.148 1.00 68.31 91 GLY A O 1
ATOM 676 N N . ARG A 1 92 ? 25.397 14.307 -23.002 1.00 70.69 92 ARG A N 1
ATOM 677 C CA . ARG A 1 92 ? 24.237 13.972 -23.843 1.00 70.69 92 ARG A CA 1
ATOM 678 C C . ARG A 1 92 ? 23.860 12.511 -23.694 1.00 70.69 92 ARG A C 1
ATOM 680 O O . ARG A 1 92 ? 24.739 11.666 -23.564 1.00 70.69 92 ARG A O 1
ATOM 687 N N . ALA A 1 93 ? 22.565 12.225 -23.764 1.00 68.75 93 ALA A N 1
ATOM 688 C CA . ALA A 1 93 ? 22.054 10.870 -23.610 1.00 68.75 93 ALA A CA 1
ATOM 689 C C . ALA A 1 93 ? 22.588 9.919 -24.693 1.00 68.75 93 ALA A C 1
ATOM 691 O O . ALA A 1 93 ? 22.758 10.304 -25.857 1.00 68.75 93 ALA A O 1
ATOM 692 N N . VAL A 1 94 ? 22.823 8.672 -24.289 1.00 70.38 94 VAL A N 1
ATOM 693 C CA . VAL A 1 94 ? 23.152 7.544 -25.164 1.00 70.38 94 VAL A CA 1
ATOM 694 C C . VAL A 1 94 ? 21.927 6.636 -25.242 1.00 70.38 94 VAL A C 1
ATOM 696 O O . VAL A 1 94 ? 21.393 6.211 -24.221 1.00 70.38 94 VAL A O 1
ATOM 699 N N . ILE A 1 95 ? 21.460 6.364 -26.455 1.00 77.62 95 ILE A N 1
ATOM 700 C CA . ILE A 1 95 ? 20.162 5.747 -26.728 1.00 77.62 95 ILE A CA 1
ATOM 701 C C . ILE A 1 95 ? 20.387 4.460 -27.516 1.00 77.62 95 ILE A C 1
ATOM 703 O O . ILE A 1 95 ? 20.888 4.497 -28.641 1.00 77.62 95 ILE A O 1
ATOM 707 N N . LEU A 1 96 ? 20.001 3.327 -26.936 1.00 82.38 96 LEU A N 1
ATOM 708 C CA . LEU A 1 96 ? 19.911 2.047 -27.626 1.00 82.38 96 LEU A CA 1
ATOM 709 C C . LEU A 1 96 ? 18.697 2.052 -28.559 1.00 82.38 96 LEU A C 1
ATOM 711 O O . LEU A 1 96 ? 17.578 2.307 -28.125 1.00 82.38 96 LEU A O 1
ATOM 715 N N . VAL A 1 97 ? 18.939 1.790 -29.841 1.00 79.31 97 VAL A N 1
ATOM 716 C CA . VAL A 1 97 ? 17.918 1.780 -30.898 1.00 79.31 97 VAL A CA 1
ATOM 717 C C . VAL A 1 97 ? 17.610 0.353 -31.337 1.00 79.31 97 VAL A C 1
ATOM 719 O O . VAL A 1 97 ? 16.449 0.026 -31.539 1.00 79.31 97 VAL A O 1
ATOM 722 N N . ASP A 1 98 ? 18.638 -0.489 -31.460 1.00 83.50 98 ASP A N 1
ATOM 723 C CA . ASP A 1 98 ? 18.498 -1.892 -31.854 1.00 83.50 98 ASP A CA 1
ATOM 724 C C . ASP A 1 98 ? 19.509 -2.757 -31.072 1.00 83.50 98 ASP A C 1
ATOM 726 O O . ASP A 1 98 ? 20.703 -2.442 -31.083 1.00 83.50 98 ASP A O 1
ATOM 730 N N . PRO A 1 99 ? 19.092 -3.830 -30.375 1.00 86.12 99 PRO A N 1
ATOM 731 C CA . PRO A 1 99 ? 20.014 -4.758 -29.712 1.00 86.12 99 PRO A CA 1
ATOM 732 C C . PRO A 1 99 ? 20.872 -5.589 -30.687 1.00 86.12 99 PRO A C 1
ATOM 734 O O . PRO A 1 99 ? 21.861 -6.189 -30.268 1.00 86.12 99 PRO A O 1
ATOM 737 N N . GLY A 1 100 ? 20.526 -5.629 -31.974 1.00 87.19 100 GLY A N 1
ATOM 738 C CA . GLY A 1 100 ? 21.233 -6.331 -33.047 1.00 87.19 100 GLY A CA 1
ATOM 739 C C . GLY A 1 100 ? 20.801 -7.783 -33.238 1.00 87.19 100 GLY A C 1
ATOM 740 O O . GLY A 1 100 ? 21.236 -8.416 -34.199 1.00 87.19 100 GLY A O 1
ATOM 741 N N . GLN A 1 101 ? 19.961 -8.309 -32.343 1.00 83.00 101 GLN A N 1
ATOM 742 C CA . GLN A 1 101 ? 19.408 -9.660 -32.390 1.00 83.00 101 GLN A CA 1
ATOM 743 C C . GLN A 1 101 ? 18.005 -9.698 -31.788 1.00 83.00 101 GLN A C 1
ATOM 745 O O . GLN A 1 101 ? 17.693 -8.940 -30.871 1.00 83.00 101 GLN A O 1
ATOM 750 N N . TYR A 1 102 ? 17.210 -10.648 -32.276 1.00 81.31 102 TYR A N 1
ATOM 751 C CA . TYR A 1 102 ? 15.816 -10.847 -31.873 1.00 81.31 102 TYR A CA 1
ATOM 752 C C . TYR A 1 102 ? 15.500 -12.309 -31.522 1.00 81.31 102 TYR A C 1
ATOM 754 O O . TYR A 1 102 ? 14.344 -12.680 -31.350 1.00 81.31 102 TYR A O 1
ATOM 762 N N . THR A 1 103 ? 16.519 -13.169 -31.452 1.00 69.62 103 THR A N 1
ATOM 763 C CA . THR A 1 103 ? 16.353 -14.624 -31.317 1.00 69.62 103 THR A CA 1
ATOM 764 C C . THR A 1 103 ? 16.655 -15.130 -29.912 1.00 69.62 103 THR A C 1
ATOM 766 O O . THR A 1 103 ? 16.143 -16.173 -29.519 1.00 69.62 103 THR A O 1
ATOM 769 N N . SER A 1 104 ? 17.472 -14.418 -29.129 1.00 66.94 104 SER A N 1
ATOM 770 C CA . SER A 1 104 ? 17.739 -14.760 -27.731 1.00 66.94 104 SER A CA 1
ATOM 771 C C . SER A 1 104 ? 16.977 -13.814 -26.818 1.00 66.94 104 SER A C 1
ATOM 773 O O . SER A 1 104 ? 17.479 -12.752 -26.425 1.00 66.94 104 SER A O 1
ATOM 775 N N . LYS A 1 105 ? 15.745 -14.217 -26.509 1.00 71.69 105 LYS A N 1
ATOM 776 C CA . LYS A 1 105 ? 14.909 -13.539 -25.530 1.00 71.69 105 LYS A CA 1
ATOM 777 C C . LYS A 1 105 ? 15.464 -13.787 -24.129 1.00 71.69 105 LYS A C 1
ATOM 779 O O . LYS A 1 105 ? 15.782 -14.917 -23.762 1.00 71.69 105 LYS A O 1
ATOM 784 N N . ILE A 1 106 ? 15.601 -12.724 -23.353 1.00 69.44 106 ILE A N 1
ATOM 785 C CA . ILE A 1 106 ? 15.912 -12.795 -21.933 1.00 69.44 106 ILE A CA 1
ATOM 786 C C . ILE A 1 106 ? 14.657 -13.331 -21.262 1.00 69.44 106 ILE A C 1
ATOM 788 O O . ILE A 1 106 ? 13.608 -12.683 -21.286 1.00 69.44 106 ILE A O 1
ATOM 792 N N . SER A 1 107 ? 14.747 -14.544 -20.717 1.00 56.88 107 SER A N 1
ATOM 793 C CA . SER A 1 107 ? 13.695 -15.068 -19.855 1.00 56.88 107 SER A CA 1
ATOM 794 C C . SER A 1 107 ? 13.440 -14.041 -18.768 1.00 56.88 107 SER A C 1
ATOM 796 O O . SER A 1 107 ? 14.393 -13.570 -18.139 1.00 56.88 107 SER A O 1
ATOM 798 N N . ALA A 1 108 ? 12.167 -13.697 -18.558 1.00 50.91 108 ALA A N 1
ATOM 799 C CA . ALA A 1 108 ? 11.795 -12.934 -17.380 1.00 50.91 108 ALA A CA 1
ATOM 800 C C . ALA A 1 108 ? 12.486 -13.596 -16.179 1.00 50.91 108 ALA A C 1
ATOM 802 O O . ALA A 1 108 ? 12.502 -14.837 -16.134 1.00 50.91 108 ALA A O 1
ATOM 803 N N . PRO A 1 109 ? 13.107 -12.824 -15.264 1.00 46.22 109 PRO A N 1
ATOM 804 C CA . PRO A 1 109 ? 13.600 -13.407 -14.027 1.00 46.22 109 PRO A CA 1
ATOM 805 C C . PRO A 1 109 ? 12.520 -14.362 -13.503 1.00 46.22 109 PRO A C 1
ATOM 807 O O . PRO A 1 109 ? 11.339 -13.985 -13.565 1.00 46.22 109 PRO A O 1
ATOM 810 N N . PRO A 1 110 ? 12.870 -15.592 -13.058 1.00 38.19 110 PRO A N 1
ATOM 811 C CA . PRO A 1 110 ? 11.904 -16.414 -12.337 1.00 38.19 110 PRO A CA 1
ATOM 812 C C . PRO A 1 110 ? 11.278 -15.483 -11.323 1.00 38.19 110 PRO A C 1
ATOM 814 O O . PRO A 1 110 ? 12.030 -14.709 -10.729 1.00 38.19 110 PRO A O 1
ATOM 817 N N . SER A 1 111 ? 9.945 -15.453 -11.255 1.00 35.50 111 SER A N 1
ATOM 818 C CA . SER A 1 111 ? 9.229 -14.465 -10.465 1.00 35.50 111 SER A CA 1
ATOM 819 C C . SER A 1 111 ? 9.762 -14.519 -9.041 1.00 35.50 111 SER A C 1
ATOM 821 O O . SER A 1 111 ? 9.295 -15.287 -8.203 1.00 35.50 111 SER A O 1
ATOM 823 N N . LEU A 1 112 ? 10.751 -13.681 -8.763 1.00 37.25 112 LEU A N 1
ATOM 824 C CA . LEU A 1 112 ? 10.898 -13.081 -7.480 1.00 37.25 112 LEU A CA 1
ATOM 825 C C . LEU A 1 112 ? 9.585 -12.329 -7.416 1.00 37.25 112 LEU A C 1
ATOM 827 O O . LEU A 1 112 ? 9.370 -11.342 -8.128 1.00 37.25 112 LEU A O 1
ATOM 831 N N . PHE A 1 113 ? 8.649 -12.911 -6.660 1.00 29.31 113 PHE A N 1
ATOM 832 C CA . PHE A 1 113 ? 7.629 -12.132 -5.990 1.00 29.31 113 PHE A CA 1
ATOM 833 C C . PHE A 1 113 ? 8.276 -10.791 -5.678 1.00 29.31 113 PHE A C 1
ATOM 835 O O . PHE A 1 113 ? 9.413 -10.825 -5.191 1.00 29.31 113 PHE A O 1
ATOM 842 N N . PRO A 1 114 ? 7.657 -9.660 -6.073 1.00 30.56 114 PRO A N 1
ATOM 843 C CA . PRO A 1 114 ? 8.257 -8.362 -5.814 1.00 30.56 114 PRO A CA 1
ATOM 844 C C . PRO A 1 114 ? 8.770 -8.422 -4.386 1.00 30.56 114 PRO A C 1
ATOM 846 O O . PRO A 1 114 ? 7.970 -8.754 -3.509 1.00 30.56 114 PRO A O 1
ATOM 849 N N . GLU A 1 115 ? 10.090 -8.260 -4.199 1.00 30.91 115 GLU A N 1
ATOM 850 C CA . GLU A 1 115 ? 10.644 -8.153 -2.856 1.00 30.91 115 GLU A CA 1
ATOM 851 C C . GLU A 1 115 ? 9.723 -7.170 -2.165 1.00 30.91 115 GLU A C 1
ATOM 853 O O . GLU A 1 115 ? 9.481 -6.072 -2.695 1.00 30.91 115 GLU A O 1
ATOM 858 N N . ASP A 1 116 ? 9.071 -7.669 -1.113 1.00 31.19 116 ASP A N 1
ATOM 859 C CA . ASP A 1 116 ? 8.071 -6.924 -0.386 1.00 31.19 116 ASP A CA 1
ATOM 860 C C . ASP A 1 116 ? 8.636 -5.520 -0.208 1.00 31.19 116 ASP A C 1
ATOM 862 O O . ASP A 1 116 ? 9.813 -5.357 0.125 1.00 31.19 116 ASP A O 1
ATOM 866 N N . ILE A 1 117 ? 7.826 -4.488 -0.477 1.00 33.25 117 ILE A N 1
ATOM 867 C CA . ILE A 1 117 ? 8.116 -3.161 0.071 1.00 33.25 117 ILE A CA 1
ATOM 868 C C . ILE A 1 117 ? 8.458 -3.457 1.521 1.00 33.25 117 ILE A C 1
ATOM 870 O O . ILE A 1 117 ? 7.537 -3.903 2.207 1.00 33.25 117 ILE A O 1
ATOM 874 N N . ILE A 1 118 ? 9.737 -3.328 1.916 1.00 36.25 118 ILE A N 1
ATOM 875 C CA . ILE A 1 118 ? 10.216 -3.821 3.208 1.00 36.25 118 ILE A CA 1
ATOM 876 C C . ILE A 1 118 ? 9.421 -3.047 4.244 1.00 36.25 118 ILE A C 1
ATOM 878 O O . ILE A 1 118 ? 9.666 -1.884 4.560 1.00 36.25 118 ILE A O 1
ATOM 882 N N . SER A 1 119 ? 8.339 -3.683 4.649 1.00 46.94 119 SER A N 1
ATOM 883 C CA . SER A 1 119 ? 7.445 -3.261 5.684 1.00 46.94 119 SER A CA 1
ATOM 884 C C . SER A 1 119 ? 8.255 -3.606 6.903 1.00 46.94 119 SER A C 1
ATOM 886 O O . SER A 1 119 ? 8.586 -4.780 7.033 1.00 46.94 119 SER A O 1
ATOM 888 N N . GLU A 1 120 ? 8.580 -2.617 7.738 1.00 53.12 120 GLU A N 1
ATOM 889 C CA . GLU A 1 120 ? 9.170 -2.868 9.054 1.00 53.12 120 GLU A CA 1
ATOM 890 C C . GLU A 1 120 ? 8.538 -4.130 9.637 1.00 53.12 120 GLU A C 1
ATOM 892 O O . GLU A 1 120 ? 7.321 -4.177 9.874 1.00 53.12 120 GLU A O 1
ATOM 897 N N . GLU A 1 121 ? 9.345 -5.187 9.712 1.00 64.50 121 GLU A N 1
ATOM 898 C CA . GLU A 1 121 ? 8.894 -6.449 10.258 1.00 64.50 121 GLU A CA 1
ATOM 899 C C . GLU A 1 121 ? 8.612 -6.216 11.744 1.00 64.50 121 GLU A C 1
ATOM 901 O O . GLU A 1 121 ? 9.334 -5.452 12.397 1.00 64.50 121 GLU A O 1
ATOM 906 N N . PRO A 1 122 ? 7.537 -6.805 12.287 1.00 74.06 122 PRO A N 1
ATOM 907 C CA . PRO A 1 122 ? 7.294 -6.732 13.717 1.00 74.06 122 PRO A CA 1
ATOM 908 C C . PRO A 1 122 ? 8.507 -7.306 14.458 1.00 74.06 122 PRO A C 1
ATOM 910 O O . PRO A 1 122 ? 9.061 -8.335 14.068 1.00 74.06 122 PRO A O 1
ATOM 913 N N . THR A 1 123 ? 8.931 -6.647 15.535 1.00 81.75 123 THR A N 1
ATOM 914 C CA . THR A 1 123 ? 10.002 -7.172 16.388 1.00 81.75 123 THR A CA 1
ATOM 915 C C . THR A 1 123 ? 9.579 -8.506 17.005 1.00 81.75 123 THR A C 1
ATOM 917 O O . THR A 1 123 ? 8.395 -8.747 17.243 1.00 81.75 123 THR A O 1
ATOM 920 N N . GLN A 1 124 ? 10.542 -9.380 17.315 1.00 79.88 124 GLN A N 1
ATOM 921 C CA . GLN A 1 124 ? 10.249 -10.673 17.952 1.00 79.88 124 GLN A CA 1
ATOM 922 C C . GLN A 1 124 ? 9.482 -10.519 19.276 1.00 79.88 124 GLN A C 1
ATOM 924 O O . GLN A 1 124 ? 8.618 -11.333 19.589 1.00 79.88 124 GLN A O 1
ATOM 929 N N . GLU A 1 125 ? 9.762 -9.455 20.031 1.00 80.06 125 GLU A N 1
ATOM 930 C CA . GLU A 1 125 ? 9.034 -9.100 21.254 1.00 80.06 125 GLU A CA 1
ATOM 931 C C . GLU A 1 125 ? 7.561 -8.783 20.972 1.00 80.06 125 GLU A C 1
ATOM 933 O O . GLU A 1 125 ? 6.683 -9.292 21.663 1.00 80.06 125 GLU A O 1
ATOM 938 N N . ALA A 1 126 ? 7.275 -8.018 19.913 1.00 78.19 126 ALA A N 1
ATOM 939 C CA . ALA A 1 126 ? 5.906 -7.691 19.529 1.00 78.19 126 ALA A CA 1
ATOM 940 C C . ALA A 1 126 ? 5.125 -8.932 19.069 1.00 78.19 126 ALA A C 1
ATOM 942 O O . ALA A 1 126 ? 3.936 -9.053 19.360 1.00 78.19 126 ALA A O 1
ATOM 943 N N . ILE A 1 127 ? 5.786 -9.872 18.380 1.00 80.19 127 ILE A N 1
ATOM 944 C CA . ILE A 1 127 ? 5.175 -11.149 17.982 1.00 80.19 127 ILE A CA 1
ATOM 945 C C . ILE A 1 127 ? 4.773 -11.955 19.223 1.00 80.19 127 ILE A C 1
ATOM 947 O O . ILE A 1 127 ? 3.629 -12.397 19.301 1.00 80.19 127 ILE A O 1
ATOM 951 N N . LYS A 1 128 ? 5.670 -12.084 20.211 1.00 79.19 128 LYS A N 1
ATOM 952 C CA . LYS A 1 128 ? 5.377 -12.779 21.475 1.00 79.19 128 LYS A CA 1
ATOM 953 C C . LYS A 1 128 ? 4.238 -12.113 22.247 1.00 79.19 128 LYS A C 1
ATOM 955 O O . LYS A 1 128 ? 3.296 -12.790 22.639 1.00 79.19 128 LYS A O 1
ATOM 960 N N . GLU A 1 129 ? 4.263 -10.787 22.391 1.00 77.62 129 GLU A N 1
ATOM 961 C CA . GLU A 1 129 ? 3.190 -10.047 23.074 1.00 77.62 129 GLU A CA 1
ATOM 962 C C . GLU A 1 129 ? 1.834 -10.232 22.367 1.00 77.62 129 GLU A C 1
ATOM 964 O O . GLU A 1 129 ? 0.789 -10.336 23.010 1.00 77.62 129 GLU A O 1
ATOM 969 N N . ALA A 1 130 ? 1.821 -10.302 21.033 1.00 77.25 130 ALA A N 1
ATOM 970 C CA . ALA A 1 130 ? 0.600 -10.567 20.282 1.00 77.25 130 ALA A CA 1
ATOM 971 C C . ALA A 1 130 ? 0.092 -12.004 20.446 1.00 77.25 130 ALA A C 1
ATOM 973 O O . ALA A 1 130 ? -1.120 -12.208 20.435 1.00 77.25 130 ALA A O 1
ATOM 974 N N . GLU A 1 131 ? 0.980 -12.987 20.593 1.00 79.31 131 GLU A N 1
ATOM 975 C CA . GLU A 1 131 ? 0.600 -14.364 20.919 1.00 79.31 131 GLU A CA 1
ATOM 976 C C . GLU A 1 131 ? 0.015 -14.469 22.330 1.00 79.31 131 GLU A C 1
ATOM 978 O O . GLU A 1 131 ? -1.043 -15.065 22.494 1.00 79.31 131 GLU A O 1
ATOM 983 N N . GLU A 1 132 ? 0.603 -13.794 23.317 1.00 74.94 132 GLU A N 1
ATOM 984 C CA . GLU A 1 132 ? 0.048 -13.720 24.677 1.00 74.94 132 GLU A CA 1
ATOM 985 C C . GLU A 1 132 ? -1.315 -13.011 24.714 1.00 74.94 132 GLU A C 1
ATOM 987 O O . GLU A 1 132 ? -2.215 -13.390 25.467 1.00 74.94 132 GLU A O 1
ATOM 992 N N . LYS A 1 133 ? -1.507 -11.976 23.886 1.00 72.81 133 LYS A N 1
ATOM 993 C CA . LYS A 1 133 ? -2.805 -11.299 23.761 1.00 72.81 133 LYS A CA 1
ATOM 994 C C . LYS A 1 133 ? -3.867 -12.172 23.100 1.00 72.81 133 LYS A C 1
ATOM 996 O O . LYS A 1 133 ? -5.032 -12.002 23.452 1.00 72.81 133 LYS A O 1
ATOM 1001 N N . LYS A 1 134 ? -3.503 -13.123 22.224 1.00 74.00 134 LYS A N 1
ATOM 1002 C CA . LYS A 1 134 ? -4.474 -14.047 21.599 1.00 74.00 134 LYS A CA 1
ATOM 1003 C C . LYS A 1 134 ? -5.271 -14.839 22.630 1.00 74.00 134 LYS A C 1
ATOM 1005 O O . LYS A 1 134 ? -6.458 -15.069 22.430 1.00 74.00 134 LYS A O 1
ATOM 1010 N N . GLU A 1 135 ? -4.642 -15.221 23.738 1.00 71.75 135 GLU A N 1
ATOM 1011 C CA . GLU A 1 135 ? -5.307 -15.965 24.815 1.00 71.75 135 GLU A CA 1
ATOM 1012 C C . GLU A 1 135 ? -6.354 -15.126 25.566 1.00 71.75 135 GLU A C 1
ATOM 1014 O O . GLU A 1 135 ? -7.245 -15.673 26.212 1.00 71.75 135 GLU A O 1
ATOM 1019 N N . LYS A 1 136 ? -6.277 -13.793 25.463 1.00 76.94 136 LYS A N 1
ATOM 1020 C CA . LYS A 1 136 ? -7.193 -12.841 26.109 1.00 76.94 136 LYS A CA 1
ATOM 1021 C C . LYS A 1 136 ? -8.301 -12.351 25.173 1.00 76.94 136 LYS A C 1
ATOM 1023 O O . LYS A 1 136 ? -9.151 -11.570 25.596 1.00 76.94 136 LYS A O 1
ATOM 1028 N N . GLU A 1 137 ? -8.311 -12.777 23.909 1.00 80.31 137 GLU A N 1
ATOM 1029 C CA . GLU A 1 137 ? -9.307 -12.345 22.925 1.00 80.31 137 GLU A CA 1
ATOM 1030 C C . GLU A 1 137 ? -10.672 -12.979 23.218 1.00 80.31 137 GLU A C 1
ATOM 1032 O O . GLU A 1 137 ? -10.828 -14.198 23.153 1.00 80.31 137 GLU A O 1
ATOM 1037 N N . LYS A 1 138 ? -11.691 -12.154 23.481 1.00 80.56 138 LYS A N 1
ATOM 1038 C CA . LYS A 1 138 ? -13.072 -12.631 23.655 1.00 80.56 138 LYS A CA 1
ATOM 1039 C C . LYS A 1 138 ? -13.905 -12.512 22.386 1.00 80.56 138 LYS A C 1
ATOM 1041 O O . LYS A 1 138 ? -14.691 -13.405 22.082 1.00 80.56 138 LYS A O 1
ATOM 1046 N N . TYR A 1 139 ? -13.736 -11.423 21.633 1.00 82.12 139 TYR A N 1
ATOM 1047 C CA . TYR A 1 139 ? -1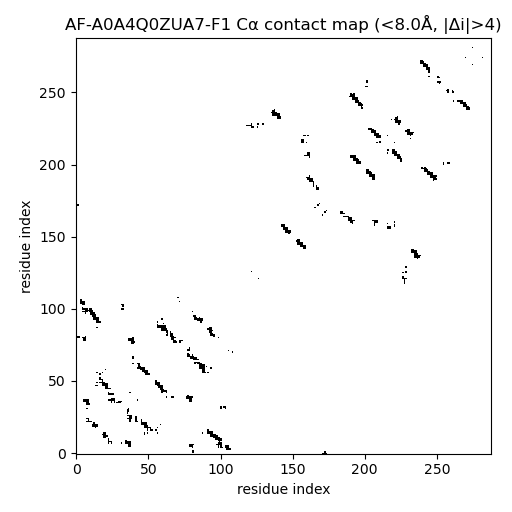4.523 -11.165 20.424 1.00 82.12 139 TYR A CA 1
ATOM 1048 C C . TYR A 1 139 ? -13.651 -10.840 19.219 1.00 82.12 139 TYR A C 1
ATOM 1050 O O . TYR A 1 139 ? -12.631 -10.155 19.324 1.00 82.12 139 TYR A O 1
ATOM 1058 N N . LYS A 1 140 ? -14.125 -11.271 18.046 1.00 85.19 140 LYS A N 1
ATOM 1059 C CA . LYS A 1 140 ? -13.540 -10.957 16.741 1.00 85.19 140 LYS A CA 1
ATOM 1060 C C . LYS A 1 140 ? -14.416 -9.933 16.028 1.00 85.19 140 LYS A C 1
ATOM 1062 O O . LYS A 1 140 ? -15.543 -10.228 15.635 1.00 85.19 140 LYS A O 1
ATOM 1067 N N . LEU A 1 141 ? -13.901 -8.724 15.851 1.00 83.19 141 LEU A N 1
ATOM 1068 C CA . LEU A 1 141 ? -14.596 -7.652 15.154 1.00 83.19 141 LEU A CA 1
ATOM 1069 C C . LEU A 1 141 ? -14.226 -7.657 13.665 1.00 83.19 141 LEU A C 1
ATOM 1071 O O . LEU A 1 141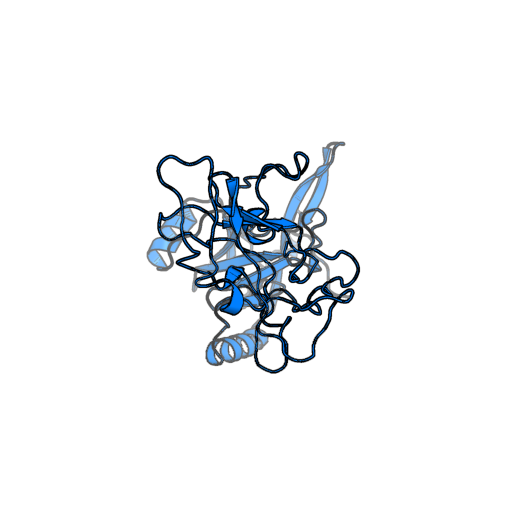 ? -13.075 -7.406 13.291 1.00 83.19 141 LEU A O 1
ATOM 1075 N N . TYR A 1 142 ? -15.236 -7.880 12.823 1.00 83.25 142 TYR A N 1
ATOM 1076 C CA . TYR A 1 142 ? -15.163 -7.746 11.369 1.00 83.25 142 TYR A CA 1
ATOM 1077 C C . TYR A 1 142 ? -15.952 -6.520 10.930 1.00 83.25 142 TYR A C 1
ATOM 1079 O O . TYR A 1 142 ? -17.127 -6.366 11.263 1.00 83.25 142 TYR A O 1
ATOM 1087 N N . LEU A 1 143 ? -15.314 -5.639 10.166 1.00 80.25 143 LEU A N 1
ATOM 1088 C CA . LEU A 1 143 ? -15.939 -4.396 9.732 1.00 80.25 143 LEU A CA 1
ATOM 1089 C C . LEU A 1 143 ? -16.294 -4.456 8.247 1.00 80.25 143 LEU A C 1
ATOM 1091 O O . LEU A 1 143 ? -15.444 -4.699 7.388 1.00 80.25 143 LEU A O 1
ATOM 1095 N N . ILE A 1 144 ? -17.559 -4.168 7.955 1.00 80.81 144 ILE A N 1
ATOM 1096 C CA . ILE A 1 144 ? -18.127 -4.104 6.607 1.00 80.81 144 ILE A CA 1
ATOM 1097 C C . ILE A 1 144 ? -18.750 -2.729 6.374 1.00 80.81 144 ILE A C 1
ATOM 1099 O O . ILE A 1 144 ? -19.153 -2.036 7.307 1.00 80.81 144 ILE A O 1
ATOM 1103 N N . ARG A 1 145 ? -18.847 -2.323 5.109 1.00 76.88 145 ARG A N 1
ATOM 1104 C CA . ARG A 1 145 ? -19.547 -1.108 4.691 1.00 76.88 145 ARG A CA 1
ATOM 1105 C C . ARG A 1 145 ? -20.828 -1.457 3.957 1.00 76.88 145 ARG A C 1
ATOM 1107 O O . ARG A 1 145 ? -20.855 -2.339 3.100 1.00 76.88 145 ARG A O 1
ATOM 1114 N N . LYS A 1 146 ? -21.864 -0.680 4.239 1.00 79.75 146 LYS A N 1
ATOM 1115 C CA . LYS A 1 146 ? -23.101 -0.668 3.469 1.00 79.75 146 LYS A CA 1
ATOM 1116 C C . LYS A 1 146 ? -22.913 0.200 2.225 1.00 79.75 146 LYS A C 1
ATOM 1118 O O . LYS A 1 146 ? -22.379 1.306 2.301 1.00 79.75 146 LYS A O 1
ATOM 1123 N N . THR A 1 147 ? -23.322 -0.297 1.069 1.00 75.06 147 THR A N 1
ATOM 1124 C CA . THR A 1 147 ? -23.406 0.473 -0.175 1.00 75.06 147 THR A CA 1
ATOM 1125 C C . THR A 1 147 ? -24.666 0.058 -0.930 1.00 75.06 147 THR A C 1
ATOM 1127 O O . THR A 1 147 ? -25.357 -0.853 -0.489 1.00 75.06 147 THR A O 1
ATOM 1130 N N . LYS A 1 148 ? -25.012 0.753 -2.012 1.00 78.81 148 LYS A N 1
ATOM 1131 C CA . LYS A 1 148 ? -26.194 0.437 -2.817 1.00 78.81 148 LYS A CA 1
ATOM 1132 C C . LYS A 1 148 ? -25.774 -0.042 -4.195 1.00 78.81 148 LYS A C 1
ATOM 1134 O O . LYS A 1 148 ? -24.776 0.444 -4.732 1.00 78.81 148 LYS A O 1
ATOM 1139 N N . ASP A 1 149 ? -26.499 -1.010 -4.735 1.00 79.56 149 ASP A N 1
ATOM 1140 C CA . ASP A 1 149 ? -26.342 -1.425 -6.125 1.00 79.56 149 ASP A CA 1
ATOM 1141 C C . ASP A 1 149 ? -27.072 -0.466 -7.090 1.00 79.56 149 ASP A C 1
ATOM 1143 O O . ASP A 1 149 ? -27.695 0.517 -6.681 1.00 79.56 149 ASP A O 1
ATOM 1147 N N . ASN A 1 150 ? -27.014 -0.764 -8.392 1.00 80.12 150 ASN A N 1
ATOM 1148 C CA . ASN A 1 150 ? -27.670 0.040 -9.432 1.00 80.12 150 ASN A CA 1
ATOM 1149 C C . ASN A 1 150 ? -29.207 0.048 -9.320 1.00 80.12 150 ASN A C 1
ATOM 1151 O O . ASN A 1 150 ? -29.860 0.861 -9.967 1.00 80.12 150 ASN A O 1
ATOM 1155 N N . LYS A 1 151 ? -29.784 -0.854 -8.520 1.00 84.12 151 LYS A N 1
ATOM 1156 C CA . LYS A 1 151 ? -31.218 -0.970 -8.243 1.00 84.12 151 LYS A CA 1
ATOM 1157 C C . LYS A 1 151 ? -31.577 -0.420 -6.857 1.00 84.12 151 LYS A C 1
ATOM 1159 O O . LYS A 1 151 ? -32.684 -0.652 -6.382 1.00 84.12 151 LYS A O 1
ATOM 1164 N N . ASN A 1 152 ? -30.674 0.336 -6.220 1.00 79.94 152 ASN A N 1
ATOM 1165 C CA . ASN A 1 152 ? -30.842 0.905 -4.879 1.00 79.94 152 ASN A CA 1
ATOM 1166 C C . ASN A 1 152 ? -30.988 -0.124 -3.742 1.00 79.94 152 ASN A C 1
ATOM 1168 O O . ASN A 1 152 ? -31.413 0.239 -2.641 1.00 79.94 152 ASN A O 1
ATOM 1172 N N . ILE A 1 153 ? -30.591 -1.373 -3.978 1.00 78.69 153 ILE A N 1
ATOM 1173 C CA . ILE A 1 153 ? -30.608 -2.451 -2.991 1.00 78.69 153 ILE A CA 1
ATOM 1174 C C . ILE A 1 153 ? -29.357 -2.348 -2.125 1.00 78.69 153 ILE A C 1
ATOM 1176 O O . ILE A 1 153 ? -28.245 -2.144 -2.621 1.00 78.69 153 ILE A O 1
ATOM 1180 N N . ASP A 1 154 ? -29.548 -2.494 -0.818 1.00 78.75 154 ASP A N 1
ATOM 1181 C CA . ASP A 1 154 ? -28.458 -2.492 0.144 1.00 78.75 154 ASP A CA 1
ATOM 1182 C C . ASP A 1 154 ? -27.571 -3.728 -0.041 1.00 78.75 154 ASP A C 1
ATOM 1184 O O . ASP A 1 154 ? -28.011 -4.867 0.088 1.00 78.75 154 ASP A O 1
ATOM 1188 N N . ILE A 1 155 ? -26.294 -3.486 -0.322 1.00 76.50 155 ILE A N 1
ATOM 1189 C CA . ILE A 1 155 ? -25.259 -4.505 -0.452 1.00 76.50 155 ILE A CA 1
ATOM 1190 C C . ILE A 1 155 ? -24.143 -4.234 0.554 1.00 76.50 155 ILE A C 1
ATOM 1192 O O . ILE A 1 155 ? -23.674 -3.105 0.736 1.00 76.50 155 ILE A O 1
ATOM 1196 N N . TYR A 1 156 ? -23.693 -5.296 1.208 1.00 76.75 156 TYR A N 1
ATOM 1197 C CA . TYR A 1 156 ? -22.621 -5.235 2.188 1.00 76.75 156 TYR A CA 1
ATOM 1198 C C . TYR A 1 156 ? -21.314 -5.627 1.519 1.00 76.75 156 TYR A C 1
ATOM 1200 O O . TYR A 1 156 ? -21.204 -6.686 0.907 1.00 76.75 156 TYR A O 1
ATOM 1208 N N . LYS A 1 157 ? -20.325 -4.740 1.597 1.00 73.50 157 LYS A N 1
ATOM 1209 C CA . LYS A 1 157 ? -18.989 -4.967 1.045 1.00 73.50 157 LYS A CA 1
ATOM 1210 C C . LYS A 1 157 ? -17.946 -4.861 2.148 1.00 73.50 157 LYS A C 1
ATOM 1212 O O . LYS A 1 157 ? -18.187 -4.168 3.138 1.00 73.50 157 LYS A O 1
ATOM 1217 N N . PRO A 1 158 ? -16.767 -5.467 1.981 1.00 74.31 158 PRO A N 1
ATOM 1218 C CA . PRO A 1 158 ? -15.664 -5.222 2.894 1.00 74.31 158 PRO A CA 1
ATOM 1219 C C . PRO A 1 158 ? -15.271 -3.736 2.920 1.00 74.31 158 PRO A C 1
ATOM 1221 O O . PRO A 1 158 ? -15.552 -2.968 1.983 1.00 74.31 158 PRO A O 1
ATOM 1224 N N . LEU A 1 159 ? -14.635 -3.310 4.015 1.00 76.19 159 LEU A N 1
ATOM 1225 C CA . LEU A 1 159 ? -14.043 -1.976 4.082 1.00 76.19 159 LEU A CA 1
ATOM 1226 C C . LEU A 1 159 ? -13.014 -1.784 2.965 1.00 76.19 159 LEU A C 1
ATOM 1228 O O . LEU A 1 159 ? -12.275 -2.700 2.611 1.00 76.19 159 LEU A O 1
ATOM 1232 N N . ARG A 1 160 ? -12.942 -0.561 2.431 1.00 69.88 160 ARG A N 1
ATOM 1233 C CA . ARG A 1 160 ? -11.908 -0.218 1.453 1.00 69.88 160 ARG A CA 1
ATOM 1234 C C . ARG A 1 160 ? -10.571 -0.127 2.174 1.00 69.88 160 ARG A C 1
ATOM 1236 O O . ARG A 1 160 ? -10.426 0.660 3.106 1.00 69.88 160 ARG A O 1
ATOM 1243 N N . ALA A 1 161 ? -9.612 -0.930 1.736 1.00 68.38 161 ALA A N 1
ATOM 1244 C CA . ALA A 1 161 ? -8.253 -0.848 2.238 1.00 68.38 161 ALA A CA 1
ATOM 1245 C C . ALA A 1 161 ? -7.529 0.397 1.723 1.00 68.38 161 ALA A C 1
ATOM 1247 O O . ALA A 1 161 ? -7.948 1.037 0.751 1.00 68.38 161 ALA A O 1
ATOM 1248 N N . THR A 1 162 ? -6.389 0.683 2.359 1.00 62.84 162 THR A N 1
ATOM 1249 C CA . THR A 1 162 ? -5.444 1.683 1.869 1.00 62.84 162 THR A CA 1
ATOM 1250 C C . THR A 1 162 ? -5.096 1.379 0.418 1.00 62.84 162 THR A C 1
ATOM 1252 O O . THR A 1 162 ? -4.533 0.326 0.118 1.00 62.84 162 THR A O 1
ATOM 1255 N N . ARG A 1 163 ? -5.383 2.315 -0.486 1.00 56.75 163 ARG A N 1
ATOM 1256 C CA . ARG A 1 163 ? -4.938 2.203 -1.875 1.00 56.75 163 ARG A CA 1
ATOM 1257 C C . ARG A 1 163 ? -3.569 2.854 -1.979 1.00 56.75 163 ARG A C 1
ATOM 1259 O O . ARG A 1 163 ? -3.434 4.065 -1.810 1.00 56.75 163 ARG A O 1
ATOM 1266 N N . VAL A 1 164 ? -2.546 2.038 -2.208 1.00 49.75 164 VAL A N 1
ATOM 1267 C CA . VAL A 1 164 ? -1.209 2.531 -2.542 1.00 49.75 164 VAL A CA 1
ATOM 1268 C C . VAL A 1 164 ? -1.144 2.675 -4.051 1.00 49.75 164 VAL A C 1
ATOM 1270 O O . VAL A 1 164 ? -1.393 1.728 -4.793 1.00 49.75 164 VAL A O 1
ATOM 1273 N N . PHE A 1 165 ? -0.833 3.884 -4.500 1.00 51.97 165 PHE A N 1
ATOM 1274 C CA . PHE A 1 165 ? -0.751 4.184 -5.918 1.00 51.97 165 PHE A CA 1
ATOM 1275 C C . PHE A 1 165 ? 0.679 4.112 -6.349 1.00 51.97 165 PHE A C 1
ATOM 1277 O O . PHE A 1 165 ? 1.512 4.973 -6.073 1.00 51.97 165 PHE A O 1
ATOM 1284 N N . LEU A 1 166 ? 0.947 3.026 -7.033 1.00 47.38 166 LEU A N 1
ATOM 1285 C CA . LEU A 1 166 ? 2.224 2.803 -7.637 1.00 47.38 166 LEU A CA 1
ATOM 1286 C C . LEU A 1 166 ? 2.118 3.458 -9.005 1.00 47.38 166 LEU A C 1
ATOM 1288 O O . LEU A 1 166 ? 1.252 3.122 -9.815 1.00 47.38 166 LEU A O 1
ATOM 1292 N N . LYS A 1 167 ? 2.930 4.498 -9.212 1.00 46.97 167 LYS A N 1
ATOM 1293 C CA . LYS A 1 167 ? 2.974 5.168 -10.508 1.00 46.97 167 LYS A CA 1
ATOM 1294 C C . LYS A 1 167 ? 3.367 4.110 -11.528 1.00 46.97 167 LYS A C 1
ATOM 1296 O O . LYS A 1 167 ? 4.206 3.270 -11.226 1.00 46.97 167 LYS A O 1
ATOM 1301 N N . THR A 1 168 ? 2.817 4.164 -12.733 1.00 46.28 168 THR A N 1
ATOM 1302 C CA . THR A 1 168 ? 3.167 3.212 -13.796 1.00 46.28 168 THR A CA 1
ATOM 1303 C C . THR A 1 168 ? 4.687 3.119 -13.972 1.00 46.28 168 THR A C 1
ATOM 1305 O O . THR A 1 168 ? 5.219 2.024 -14.072 1.00 46.28 168 THR A O 1
AT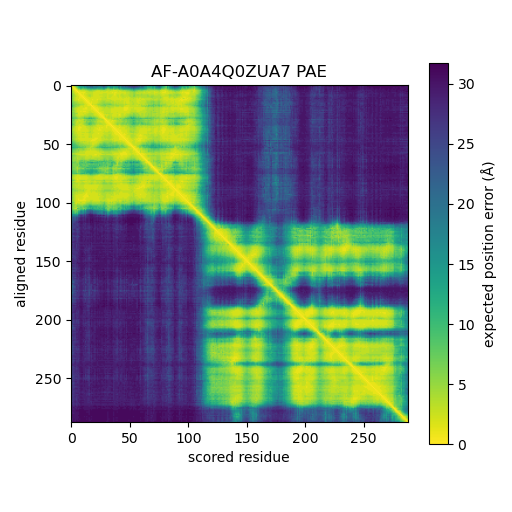OM 1308 N N . LYS A 1 169 ? 5.403 4.243 -13.825 1.00 49.16 169 LYS A N 1
ATOM 1309 C CA . LYS A 1 169 ? 6.875 4.318 -13.803 1.00 49.16 169 LYS A CA 1
ATOM 1310 C C . LYS A 1 169 ? 7.600 3.549 -12.684 1.00 49.16 169 LYS A C 1
ATOM 1312 O O . LYS A 1 169 ? 8.782 3.269 -12.831 1.00 49.16 169 LYS A O 1
ATOM 1317 N N . ASN A 1 170 ? 6.923 3.227 -11.579 1.00 45.75 170 ASN A N 1
ATOM 1318 C CA . ASN A 1 170 ? 7.467 2.427 -10.474 1.00 45.75 170 ASN A CA 1
ATOM 1319 C C . ASN A 1 170 ? 7.549 0.934 -10.839 1.00 45.75 170 ASN A C 1
ATOM 1321 O O . ASN A 1 170 ? 8.334 0.211 -10.243 1.00 45.75 170 ASN A O 1
ATOM 1325 N N . PHE A 1 171 ? 6.744 0.481 -11.803 1.00 41.28 171 PHE A N 1
ATOM 1326 C CA . PHE A 1 171 ? 6.707 -0.911 -12.270 1.00 41.28 171 PHE A CA 1
ATOM 1327 C C . PHE A 1 171 ? 7.205 -1.069 -13.706 1.00 41.28 171 PHE A C 1
ATOM 1329 O O . PHE A 1 171 ? 7.791 -2.076 -14.094 1.00 41.28 171 PHE A O 1
ATOM 1336 N N . PHE A 1 172 ? 6.972 -0.047 -14.516 1.00 41.00 172 PHE A N 1
ATOM 1337 C CA . PHE A 1 172 ? 7.271 -0.019 -15.926 1.00 41.00 172 PHE A CA 1
ATOM 1338 C C . PHE A 1 172 ? 8.170 1.194 -16.179 1.00 41.00 172 PHE A C 1
ATOM 1340 O O . PHE A 1 172 ? 7.693 2.314 -16.298 1.00 41.00 172 PHE A O 1
ATOM 1347 N N . SER A 1 173 ? 9.484 0.994 -16.285 1.00 46.81 173 SER A N 1
ATOM 1348 C CA . SER A 1 173 ? 10.369 1.972 -16.928 1.00 46.81 173 SER A CA 1
ATOM 1349 C C . SER A 1 173 ? 9.979 2.058 -18.401 1.00 46.81 173 SER A C 1
ATOM 1351 O O . SER A 1 173 ? 10.406 1.218 -19.188 1.00 46.81 173 SER A O 1
ATOM 1353 N N . VAL A 1 174 ? 9.068 2.964 -18.748 1.00 46.38 174 VAL A N 1
ATOM 1354 C CA . VAL A 1 174 ? 8.593 3.133 -20.124 1.00 46.38 174 VAL A CA 1
ATOM 1355 C C . VAL A 1 174 ? 8.538 4.620 -20.404 1.00 46.38 174 VAL A C 1
ATOM 1357 O O . VAL A 1 174 ? 7.839 5.367 -19.713 1.00 46.38 174 VAL A O 1
ATOM 1360 N N . ASP A 1 175 ? 9.313 5.024 -21.406 1.00 48.03 175 ASP A N 1
ATOM 1361 C CA . ASP A 1 175 ? 9.144 6.298 -22.084 1.00 48.03 175 ASP A CA 1
ATOM 1362 C C . ASP A 1 175 ? 7.686 6.434 -22.511 1.00 48.03 175 ASP A C 1
ATOM 1364 O O . ASP A 1 175 ? 7.114 5.552 -23.156 1.00 48.03 175 ASP A O 1
ATOM 1368 N N . LYS A 1 176 ? 7.081 7.553 -22.123 1.00 45.97 176 LYS A N 1
ATOM 1369 C CA . LYS A 1 176 ? 5.653 7.844 -22.300 1.00 45.97 176 LYS A CA 1
ATOM 1370 C C . LYS A 1 176 ? 5.184 7.803 -23.762 1.00 45.97 176 LYS A C 1
ATOM 1372 O O . LYS A 1 176 ? 3.980 7.767 -23.998 1.00 45.97 176 LYS A O 1
ATOM 1377 N N . ASP A 1 177 ? 6.112 7.742 -24.712 1.00 47.84 177 ASP A N 1
ATOM 1378 C CA . ASP A 1 177 ? 5.861 7.878 -26.145 1.00 47.84 177 ASP A CA 1
ATOM 1379 C C . ASP A 1 177 ? 5.639 6.542 -26.884 1.00 47.84 177 ASP A C 1
ATOM 1381 O O . ASP A 1 177 ? 5.175 6.548 -28.021 1.00 47.84 177 ASP A O 1
ATOM 1385 N N . ILE A 1 178 ? 5.911 5.381 -26.266 1.00 47.38 178 ILE A N 1
ATOM 1386 C CA . ILE A 1 178 ? 5.891 4.076 -26.972 1.00 47.38 178 ILE A CA 1
ATOM 1387 C C . ILE A 1 178 ? 4.525 3.365 -26.898 1.00 47.38 178 ILE A C 1
ATOM 1389 O O . ILE A 1 178 ? 4.206 2.539 -27.752 1.00 47.38 178 ILE A O 1
ATOM 1393 N N . ASN A 1 179 ? 3.674 3.680 -25.915 1.00 42.97 179 ASN A N 1
ATOM 1394 C CA . ASN A 1 179 ? 2.353 3.053 -25.805 1.00 42.97 179 ASN A CA 1
ATOM 1395 C C . ASN A 1 179 ? 1.255 4.065 -25.425 1.00 42.97 179 ASN A C 1
ATOM 1397 O O . ASN A 1 179 ? 0.956 4.228 -24.239 1.00 42.97 179 ASN A O 1
ATOM 1401 N N . PRO A 1 180 ? 0.585 4.700 -26.409 1.00 50.62 180 PRO A N 1
ATOM 1402 C CA . PRO A 1 180 ? -0.444 5.717 -26.159 1.00 50.62 180 PRO A CA 1
ATOM 1403 C C . PRO A 1 180 ? -1.698 5.178 -25.442 1.00 50.62 180 PRO A C 1
ATOM 1405 O O . PRO A 1 180 ? -2.571 5.951 -25.046 1.00 50.62 180 PRO A O 1
ATOM 1408 N N . ARG A 1 181 ? -1.810 3.854 -25.240 1.00 41.66 181 ARG A N 1
ATOM 1409 C CA . ARG A 1 181 ? -2.888 3.226 -24.455 1.00 41.66 181 ARG A CA 1
ATOM 1410 C C . ARG A 1 181 ? -2.576 3.142 -22.957 1.00 41.66 181 ARG A C 1
ATOM 1412 O O . ARG A 1 181 ? -3.504 2.988 -22.161 1.00 41.66 181 ARG A O 1
ATOM 1419 N N . ILE A 1 182 ? -1.312 3.279 -22.551 1.00 47.47 182 ILE A N 1
ATOM 1420 C CA . ILE A 1 182 ? -0.915 3.309 -21.139 1.00 47.47 182 ILE A CA 1
ATOM 1421 C C . ILE A 1 182 ? -1.051 4.747 -20.639 1.00 47.47 182 ILE A C 1
ATOM 1423 O O . ILE A 1 182 ? -0.116 5.540 -20.660 1.00 47.47 182 ILE A O 1
ATOM 1427 N N . LYS A 1 183 ? -2.257 5.108 -20.196 1.00 48.56 183 LYS A N 1
ATOM 1428 C CA . LYS A 1 183 ? -2.487 6.411 -19.565 1.00 48.56 183 LYS A CA 1
ATOM 1429 C C . LYS A 1 183 ? -1.806 6.436 -18.196 1.00 48.56 183 LYS A C 1
ATOM 1431 O O . LYS A 1 183 ? -2.053 5.545 -17.383 1.00 48.56 183 LYS A O 1
ATOM 1436 N N . ASP A 1 184 ? -1.003 7.466 -17.927 1.00 45.34 184 ASP A N 1
ATOM 1437 C CA . ASP A 1 184 ? -0.579 7.812 -16.569 1.00 45.34 184 ASP A CA 1
ATOM 1438 C C . ASP A 1 184 ? -1.840 7.988 -15.723 1.00 45.34 184 ASP A C 1
ATOM 1440 O O . ASP A 1 184 ? -2.603 8.940 -15.897 1.00 45.34 184 ASP A O 1
ATOM 1444 N N . ARG A 1 185 ? -2.101 7.040 -14.826 1.00 45.38 185 ARG A N 1
ATOM 1445 C CA . ARG A 1 185 ? -3.220 7.160 -13.904 1.00 45.38 185 ARG A CA 1
ATOM 1446 C C . ARG A 1 185 ? -2.678 7.640 -12.572 1.00 45.38 185 ARG A C 1
ATOM 1448 O O . ARG A 1 185 ? -2.112 6.875 -11.795 1.00 45.38 185 ARG A O 1
ATOM 1455 N N . ILE A 1 186 ? -2.818 8.942 -12.338 1.00 42.47 186 ILE A N 1
ATOM 1456 C CA . ILE A 1 186 ? -2.664 9.506 -11.003 1.00 42.47 186 ILE A CA 1
ATOM 1457 C C . ILE A 1 186 ? -3.893 9.071 -10.234 1.00 42.47 186 ILE A C 1
ATOM 1459 O O . ILE A 1 186 ? -5.022 9.414 -10.575 1.00 42.47 186 ILE A O 1
ATOM 1463 N N . TYR A 1 187 ? -3.658 8.311 -9.189 1.00 43.72 187 TYR A N 1
ATOM 1464 C CA . TYR A 1 187 ? -4.690 7.980 -8.246 1.00 43.72 187 TYR A CA 1
ATOM 1465 C C . TYR A 1 187 ? -4.170 8.364 -6.857 1.00 43.72 187 TYR A C 1
ATOM 1467 O O . TYR A 1 187 ? -2.978 8.267 -6.560 1.00 43.72 187 TYR A O 1
ATOM 1475 N N . SER A 1 188 ? -5.054 8.926 -6.049 1.00 39.94 188 SER A N 1
ATOM 1476 C CA . SER A 1 188 ? -4.742 9.657 -4.824 1.00 39.94 188 SER A CA 1
ATOM 1477 C C . SER A 1 188 ? -4.624 8.718 -3.633 1.00 39.94 188 SER A C 1
ATOM 1479 O O . SER A 1 188 ? -5.624 8.094 -3.298 1.00 39.94 188 SER A O 1
ATOM 1481 N N . GLN A 1 189 ? -3.448 8.643 -2.982 1.00 50.44 189 GLN A N 1
ATOM 1482 C CA . GLN A 1 189 ? -3.179 7.776 -1.817 1.00 50.44 189 GLN A CA 1
ATOM 1483 C C . GLN A 1 189 ? -4.168 8.049 -0.689 1.00 50.44 189 GLN A C 1
ATOM 1485 O O . GLN A 1 189 ? -4.003 8.976 0.095 1.00 50.44 189 GLN A O 1
ATOM 1490 N N . LEU A 1 190 ? -5.196 7.211 -0.611 1.00 57.22 190 LEU A N 1
ATOM 1491 C CA . LEU A 1 190 ? -6.132 7.185 0.496 1.00 57.22 190 LEU A CA 1
ATOM 1492 C C . LEU A 1 190 ? -5.663 6.072 1.418 1.00 57.22 190 LEU A C 1
ATOM 1494 O O . LEU A 1 190 ? -5.885 4.891 1.145 1.00 57.22 190 LEU A O 1
ATOM 1498 N N . ALA A 1 191 ? -4.955 6.458 2.477 1.00 72.69 191 ALA A N 1
ATOM 1499 C CA . ALA A 1 191 ? -4.766 5.580 3.617 1.00 72.69 191 ALA A CA 1
ATOM 1500 C C . ALA A 1 191 ? -6.120 5.338 4.288 1.00 72.69 191 ALA A C 1
ATOM 1502 O O . ALA A 1 191 ? -7.041 6.143 4.163 1.00 72.69 191 ALA A O 1
ATOM 1503 N N . SER A 1 192 ? -6.283 4.191 4.930 1.00 82.50 192 SER A N 1
ATOM 1504 C CA . SER A 1 192 ? -7.528 3.840 5.608 1.00 82.50 192 SER A CA 1
ATOM 1505 C C . SER A 1 192 ? -7.185 3.207 6.944 1.00 82.50 192 SER A C 1
ATOM 1507 O O . SER A 1 192 ? -6.451 2.220 6.998 1.00 82.50 192 SER A O 1
ATOM 1509 N N . TYR A 1 193 ? -7.683 3.824 8.007 1.00 88.56 193 TYR A N 1
ATOM 1510 C CA . TYR A 1 193 ? -7.392 3.500 9.393 1.00 88.56 193 TYR A CA 1
ATOM 1511 C C . TYR A 1 193 ? -8.692 3.240 10.144 1.00 88.56 193 TYR A C 1
ATOM 1513 O O . TYR A 1 193 ? -9.693 3.930 9.933 1.00 88.56 193 TYR A O 1
ATOM 1521 N N . ILE A 1 194 ? -8.647 2.270 11.044 1.00 91.88 194 ILE A N 1
ATOM 1522 C CA . ILE A 1 194 ? -9.630 2.059 12.092 1.00 91.88 194 ILE A CA 1
ATOM 1523 C C . ILE A 1 194 ? -9.001 2.466 13.412 1.00 91.88 194 ILE A C 1
ATOM 1525 O O . ILE A 1 194 ? -7.885 2.059 13.723 1.00 91.88 194 ILE A O 1
ATOM 1529 N N . TYR A 1 195 ? -9.738 3.250 14.184 1.00 92.81 195 TYR A N 1
ATOM 1530 C CA . TYR A 1 195 ? -9.403 3.565 15.561 1.00 92.81 195 TYR A CA 1
ATOM 1531 C C . TYR A 1 195 ? -10.423 2.905 16.468 1.00 92.81 195 TYR A C 1
ATOM 1533 O O . TYR A 1 195 ? -11.619 3.162 16.315 1.00 92.81 195 TYR A O 1
ATOM 1541 N N . VAL A 1 196 ? -9.952 2.073 17.392 1.00 92.19 196 VAL A N 1
ATOM 1542 C CA . VAL A 1 196 ? -10.789 1.452 18.421 1.00 92.19 196 VAL A CA 1
ATOM 1543 C C . VAL A 1 196 ? -10.415 2.062 19.755 1.00 92.19 196 VAL A C 1
ATOM 1545 O O . VAL A 1 196 ? -9.282 1.941 20.209 1.00 92.19 196 VAL A O 1
ATOM 1548 N N . LYS A 1 197 ? -11.364 2.764 20.363 1.00 92.00 197 LYS A N 1
ATOM 1549 C CA . LYS A 1 197 ? -11.209 3.351 21.685 1.00 92.00 197 LYS A CA 1
ATOM 1550 C C . LYS A 1 197 ? -11.874 2.449 22.712 1.00 92.00 197 LYS A C 1
ATOM 1552 O O . LYS A 1 197 ? -13.081 2.217 22.652 1.00 92.00 197 LYS A O 1
ATOM 1557 N N . THR A 1 198 ? -11.064 1.997 23.657 1.00 88.25 198 THR A N 1
ATOM 1558 C CA . THR A 1 198 ? -11.465 1.278 24.865 1.00 88.25 198 THR A CA 1
ATOM 1559 C C . THR A 1 198 ? -11.327 2.208 26.075 1.00 88.25 198 THR A C 1
ATOM 1561 O O . THR A 1 198 ? -10.953 3.379 25.943 1.00 88.25 198 THR A O 1
ATOM 1564 N N . LYS A 1 199 ? -11.597 1.706 27.287 1.00 84.69 199 LYS A N 1
ATOM 1565 C CA . LYS A 1 199 ? -11.303 2.452 28.524 1.00 84.69 199 LYS A CA 1
ATOM 1566 C C . LYS A 1 199 ? -9.804 2.711 28.723 1.00 84.69 199 LYS A C 1
ATOM 1568 O O . LYS A 1 199 ? -9.446 3.693 29.366 1.00 84.69 199 LYS A O 1
ATOM 1573 N N . LYS A 1 200 ? -8.946 1.825 28.204 1.00 84.00 200 LYS A N 1
ATOM 1574 C CA . LYS A 1 200 ? -7.495 1.826 28.448 1.00 84.00 200 LYS A CA 1
ATOM 1575 C C . LYS A 1 200 ? -6.736 2.637 27.396 1.00 84.00 200 LYS A C 1
ATOM 1577 O O . LYS A 1 200 ? -5.804 3.361 27.735 1.00 84.00 200 LYS A O 1
ATOM 1582 N N . SER A 1 201 ? -7.124 2.524 26.127 1.00 89.50 201 SER A N 1
ATOM 1583 C CA . SER A 1 201 ? -6.346 3.056 25.005 1.00 89.50 201 SER A CA 1
ATOM 1584 C C . SER A 1 201 ? -7.204 3.389 23.787 1.00 89.50 201 SER A C 1
ATOM 1586 O O . SER A 1 201 ? -8.372 3.011 23.681 1.00 89.50 201 SER A O 1
ATOM 1588 N N . ILE A 1 202 ? -6.600 4.123 22.851 1.00 92.62 202 ILE A N 1
ATOM 1589 C CA . ILE A 1 202 ? -7.085 4.250 21.479 1.00 92.62 202 ILE A CA 1
ATOM 1590 C C . ILE A 1 202 ? -6.077 3.566 20.564 1.00 92.62 202 ILE A C 1
ATOM 1592 O O . ILE A 1 202 ? -4.987 4.106 20.328 1.00 92.62 202 ILE A O 1
ATOM 1596 N N . ASP A 1 203 ? -6.466 2.416 20.035 1.00 92.44 203 ASP A N 1
ATOM 1597 C CA . ASP A 1 203 ? -5.623 1.568 19.201 1.00 92.44 203 ASP A CA 1
ATOM 1598 C C . ASP A 1 203 ? -5.837 1.902 17.720 1.00 92.44 203 ASP A C 1
ATOM 1600 O O . ASP A 1 203 ? -6.966 2.137 17.278 1.00 92.44 203 ASP A O 1
ATOM 1604 N N . GLU A 1 204 ? -4.747 1.958 16.951 1.00 93.44 204 GLU A N 1
ATOM 1605 C CA . GLU A 1 204 ? -4.757 2.231 15.510 1.00 93.44 204 GLU A CA 1
ATOM 1606 C C . GLU A 1 204 ? -4.548 0.938 14.719 1.00 93.44 204 GLU A C 1
ATOM 1608 O O . GLU A 1 204 ? -3.576 0.215 14.924 1.00 93.44 204 GLU A O 1
ATOM 1613 N N . TYR A 1 205 ? -5.420 0.709 13.742 1.00 91.31 205 TYR A N 1
ATOM 1614 C CA . TYR A 1 205 ? -5.320 -0.391 12.795 1.00 91.31 205 TYR A CA 1
ATOM 1615 C C . TYR A 1 205 ? -5.364 0.153 11.370 1.00 91.31 205 TYR A C 1
ATOM 1617 O O . TYR A 1 205 ? -6.374 0.696 10.920 1.00 91.31 205 TYR A O 1
ATOM 1625 N N . LYS A 1 206 ? -4.285 -0.007 10.610 1.00 89.19 206 LYS A N 1
ATOM 1626 C CA . LYS A 1 206 ? -4.260 0.303 9.179 1.00 89.19 206 LYS A CA 1
ATOM 1627 C C . LYS A 1 206 ? -4.912 -0.834 8.393 1.00 89.19 206 LYS A C 1
ATOM 1629 O O . LYS A 1 206 ? -4.504 -1.985 8.506 1.00 89.19 206 LYS A O 1
ATOM 1634 N N . ILE A 1 207 ? -5.879 -0.512 7.541 1.00 83.88 207 ILE A N 1
ATOM 1635 C CA . ILE A 1 207 ? -6.558 -1.496 6.692 1.00 83.88 207 ILE A CA 1
ATOM 1636 C C . ILE A 1 207 ? -5.689 -1.792 5.466 1.00 83.88 207 ILE A C 1
ATOM 1638 O O . ILE A 1 207 ? -5.304 -0.878 4.720 1.00 83.88 207 ILE A O 1
ATOM 1642 N N . VAL A 1 208 ? -5.419 -3.075 5.245 1.00 78.75 208 VAL A N 1
ATOM 1643 C CA . VAL A 1 208 ? -4.639 -3.630 4.134 1.00 78.75 208 VAL A CA 1
ATOM 1644 C C . VAL A 1 208 ? -5.508 -4.640 3.381 1.00 78.75 208 VAL A C 1
ATOM 1646 O O . VAL A 1 208 ? -6.292 -5.358 3.991 1.00 78.75 208 VAL A O 1
ATOM 1649 N N . SER A 1 209 ? -5.388 -4.698 2.054 1.00 70.50 209 SER A N 1
ATOM 1650 C CA . SER A 1 209 ? -6.022 -5.742 1.241 1.00 70.50 209 SER A CA 1
ATOM 1651 C C . SER A 1 209 ? -4.967 -6.462 0.416 1.00 70.50 209 SER A C 1
ATOM 1653 O O . SER A 1 209 ? -4.068 -5.815 -0.124 1.00 70.50 209 SER A O 1
ATOM 1655 N N . ARG A 1 210 ? -5.081 -7.792 0.335 1.00 58.91 210 ARG A N 1
ATOM 1656 C CA . ARG A 1 210 ? -4.281 -8.636 -0.572 1.00 58.91 210 ARG A CA 1
ATOM 1657 C C . ARG A 1 210 ? -5.005 -8.953 -1.892 1.00 58.91 210 ARG A C 1
ATOM 1659 O O . ARG A 1 210 ? -4.450 -9.662 -2.724 1.00 58.91 210 ARG A O 1
ATOM 1666 N N . GLY A 1 211 ? -6.227 -8.450 -2.072 1.00 47.94 211 GLY A N 1
ATOM 1667 C CA . GLY A 1 211 ? -7.070 -8.708 -3.240 1.00 47.94 211 GLY A CA 1
ATOM 1668 C C . GLY A 1 211 ? -6.696 -7.888 -4.476 1.00 47.94 211 GLY A C 1
ATOM 1669 O O . GLY A 1 211 ? -5.911 -6.938 -4.422 1.00 47.94 211 GLY A O 1
ATOM 1670 N N . THR A 1 212 ? -7.294 -8.239 -5.617 1.00 43.72 212 THR A N 1
ATOM 1671 C CA . THR A 1 212 ? -7.148 -7.465 -6.860 1.00 43.72 212 THR A CA 1
ATOM 1672 C C . THR A 1 212 ? -7.927 -6.142 -6.788 1.00 43.72 212 THR A C 1
ATOM 1674 O O . THR A 1 212 ? -8.889 -6.001 -6.036 1.00 43.72 212 THR A O 1
ATOM 1677 N N . LEU A 1 213 ? -7.551 -5.157 -7.616 1.00 44.44 213 LEU A N 1
ATOM 1678 C CA . LEU A 1 213 ? -8.143 -3.803 -7.675 1.00 44.44 213 LEU A CA 1
ATOM 1679 C C . LEU A 1 213 ? -9.681 -3.752 -7.831 1.00 44.44 213 LEU A C 1
ATOM 1681 O O . LEU A 1 213 ? -10.271 -2.686 -7.625 1.00 44.44 213 LEU A O 1
ATOM 1685 N N . CYS A 1 214 ? -10.320 -4.852 -8.239 1.00 43.12 214 CYS A N 1
ATOM 1686 C CA . CYS A 1 214 ? -11.706 -4.877 -8.707 1.00 43.12 214 CYS A CA 1
ATOM 1687 C C . CYS A 1 214 ? -12.634 -5.839 -7.944 1.00 43.12 214 CYS A C 1
ATOM 1689 O O . CYS A 1 214 ? -13.847 -5.737 -8.123 1.00 43.12 214 CYS A O 1
ATOM 1691 N N . SER A 1 215 ? -12.116 -6.713 -7.074 1.00 50.53 215 SER A N 1
ATOM 1692 C CA . SER A 1 215 ? -12.925 -7.660 -6.292 1.00 50.53 215 SER A CA 1
ATOM 1693 C C . SER A 1 215 ? -12.392 -7.768 -4.861 1.00 50.53 215 SER A C 1
ATOM 1695 O O . SER A 1 215 ? -11.439 -8.492 -4.603 1.00 50.53 215 SER A O 1
ATOM 1697 N N . GLU A 1 216 ? -12.988 -7.011 -3.939 1.00 58.38 216 GLU A N 1
ATOM 1698 C CA . GLU A 1 216 ? -12.649 -7.039 -2.511 1.00 58.38 216 GLU A CA 1
ATOM 1699 C C . GLU A 1 216 ? -13.468 -8.159 -1.838 1.00 58.38 216 GLU A C 1
ATOM 1701 O O . GLU A 1 216 ? -14.681 -7.996 -1.674 1.00 58.38 216 GLU A O 1
ATOM 1706 N N . ASN A 1 217 ? -12.837 -9.271 -1.443 1.00 67.25 217 ASN A N 1
ATOM 1707 C CA . ASN A 1 217 ? -13.471 -10.283 -0.586 1.00 67.25 217 ASN A CA 1
ATOM 1708 C C . ASN A 1 217 ? -13.166 -10.019 0.900 1.00 67.25 217 ASN A C 1
ATOM 1710 O O . ASN A 1 217 ? -12.125 -9.459 1.242 1.00 67.25 217 ASN A O 1
ATOM 1714 N N . LEU A 1 218 ? -14.066 -10.414 1.811 1.00 70.75 218 LEU A N 1
ATOM 1715 C CA . LEU A 1 218 ? -13.891 -10.147 3.250 1.00 70.75 218 LEU A CA 1
ATOM 1716 C C . LEU A 1 218 ? -12.652 -10.852 3.825 1.00 70.75 218 LEU A C 1
ATOM 1718 O O . LEU A 1 218 ? -11.926 -10.270 4.623 1.00 70.75 218 LEU A O 1
ATOM 1722 N N . ASN A 1 219 ? -12.380 -12.075 3.368 1.00 72.12 219 ASN A N 1
ATOM 1723 C CA . ASN A 1 219 ? -11.205 -12.874 3.735 1.00 72.12 219 ASN A CA 1
ATOM 1724 C C . ASN A 1 219 ? -9.871 -12.304 3.208 1.00 72.12 219 ASN A C 1
ATOM 1726 O O . ASN A 1 219 ? -8.807 -12.780 3.603 1.00 72.12 219 ASN A O 1
ATOM 1730 N N . GLU A 1 220 ? -9.918 -11.293 2.340 1.00 72.12 220 GLU A N 1
ATOM 1731 C CA . GLU A 1 220 ? -8.752 -10.600 1.788 1.00 72.12 220 GLU A CA 1
ATOM 1732 C C . GLU A 1 220 ? -8.487 -9.250 2.472 1.00 72.12 220 GLU A C 1
ATOM 1734 O O . GLU A 1 220 ? -7.554 -8.542 2.075 1.00 72.12 220 GLU A O 1
ATOM 1739 N N . ILE A 1 221 ? -9.291 -8.878 3.479 1.00 77.31 221 ILE A N 1
ATOM 1740 C CA . ILE A 1 221 ? -9.082 -7.689 4.308 1.00 77.31 221 ILE A CA 1
ATOM 1741 C C . ILE A 1 221 ? -8.308 -8.061 5.567 1.00 77.31 221 ILE A C 1
ATOM 1743 O O . ILE A 1 221 ? -8.659 -8.983 6.299 1.00 77.31 221 ILE A O 1
ATOM 1747 N N . PHE A 1 222 ? -7.260 -7.289 5.824 1.00 83.88 222 PHE A N 1
ATOM 1748 C CA . PHE A 1 222 ? -6.390 -7.433 6.975 1.00 83.88 222 PHE A CA 1
ATOM 1749 C C . PHE A 1 222 ? -6.218 -6.090 7.686 1.00 83.88 222 PHE A C 1
ATOM 1751 O O . PHE A 1 222 ? -6.349 -5.015 7.094 1.00 83.88 222 PHE A O 1
ATOM 1758 N N . TYR A 1 223 ? -5.870 -6.163 8.961 1.00 87.69 223 TYR A N 1
ATOM 1759 C CA . TYR A 1 223 ? -5.656 -5.037 9.853 1.00 87.69 223 TYR A CA 1
ATOM 1760 C C . TYR A 1 223 ? -4.220 -5.097 10.357 1.00 87.69 223 TYR A C 1
ATOM 1762 O O . TYR A 1 223 ? -3.824 -6.077 10.979 1.00 87.69 223 TYR A O 1
ATOM 1770 N N . LYS A 1 224 ? -3.430 -4.072 10.053 1.00 89.19 224 LYS A N 1
ATOM 1771 C CA . LYS A 1 224 ? -2.054 -3.934 10.531 1.00 89.19 224 LYS A CA 1
ATOM 1772 C C . LYS A 1 224 ? -2.047 -2.998 11.737 1.00 89.19 224 LYS A C 1
ATOM 1774 O O . LYS A 1 224 ? -2.460 -1.849 11.581 1.00 89.19 224 LYS A O 1
ATOM 1779 N N . ASP A 1 225 ? -1.641 -3.477 12.907 1.00 89.44 225 ASP A N 1
ATOM 1780 C CA . ASP A 1 225 ? -1.575 -2.650 14.121 1.00 89.44 225 ASP A CA 1
ATOM 1781 C C . ASP A 1 225 ? -0.343 -1.722 14.148 1.00 89.44 225 ASP A C 1
ATOM 1783 O O . ASP A 1 225 ? 0.438 -1.656 13.190 1.00 89.44 225 ASP A O 1
ATOM 1787 N N . GLU A 1 226 ? -0.184 -0.954 15.232 1.00 86.00 226 GLU A N 1
ATOM 1788 C CA . GLU A 1 226 ? 0.940 -0.022 15.405 1.00 86.00 226 GLU A CA 1
ATOM 1789 C C . GLU A 1 226 ? 2.301 -0.724 15.528 1.00 86.00 226 GLU A C 1
ATOM 1791 O O . GLU A 1 226 ? 3.328 -0.082 15.305 1.00 86.00 226 GLU A O 1
ATOM 1796 N N . GLN A 1 227 ? 2.306 -2.021 15.841 1.00 86.19 227 GLN A N 1
ATOM 1797 C CA . GLN A 1 227 ? 3.475 -2.895 15.916 1.00 86.19 227 GLN A CA 1
ATOM 1798 C C . GLN A 1 227 ? 3.747 -3.621 14.593 1.00 86.19 227 GLN A C 1
ATOM 1800 O O . GLN A 1 227 ? 4.608 -4.494 14.536 1.00 86.19 227 GLN A O 1
ATOM 1805 N N . ASN A 1 228 ? 3.045 -3.256 13.516 1.00 83.31 228 ASN A N 1
ATOM 1806 C CA . ASN A 1 228 ? 3.151 -3.868 12.196 1.00 83.31 228 ASN A CA 1
ATOM 1807 C C . ASN A 1 228 ? 2.656 -5.327 12.104 1.00 83.31 228 ASN A C 1
ATOM 1809 O O . ASN A 1 228 ? 2.876 -5.977 11.078 1.00 83.31 228 ASN A O 1
ATOM 1813 N N . ILE A 1 229 ? 1.917 -5.826 13.094 1.00 86.31 229 ILE A N 1
ATOM 1814 C CA . ILE A 1 229 ? 1.382 -7.189 13.092 1.00 86.31 229 ILE A CA 1
ATOM 1815 C C . ILE A 1 229 ? 0.116 -7.233 12.242 1.00 86.31 229 ILE A C 1
ATOM 1817 O O . ILE A 1 229 ? -0.815 -6.444 12.415 1.00 86.31 229 ILE A O 1
ATOM 1821 N N . LEU A 1 230 ? 0.089 -8.166 11.291 1.00 85.44 230 LEU A N 1
ATOM 1822 C CA . LEU A 1 230 ? -1.021 -8.346 10.364 1.00 85.44 230 LEU A CA 1
ATOM 1823 C C . LEU A 1 230 ? -2.069 -9.297 10.957 1.00 85.44 230 LEU A C 1
ATOM 1825 O O . LEU A 1 230 ? -1.792 -10.472 11.192 1.00 85.44 230 LEU A O 1
ATOM 1829 N N . LYS A 1 231 ? -3.295 -8.808 11.141 1.00 86.62 231 LYS A N 1
ATOM 1830 C CA . LYS A 1 231 ? -4.424 -9.549 11.722 1.00 86.62 231 LYS A CA 1
ATOM 1831 C C . LYS A 1 231 ? -5.579 -9.661 10.725 1.00 86.62 231 LYS A C 1
ATOM 1833 O O . LYS A 1 231 ? -5.783 -8.775 9.901 1.00 86.62 231 LYS A O 1
ATOM 1838 N N . LYS A 1 232 ? -6.354 -10.748 10.790 1.00 84.12 232 LYS A N 1
ATOM 1839 C CA . LYS A 1 232 ? -7.563 -10.947 9.953 1.00 84.12 232 LYS A CA 1
ATOM 1840 C C . LYS A 1 232 ? -8.808 -10.247 10.512 1.00 84.12 232 LYS A C 1
ATOM 1842 O O . LYS A 1 232 ? -9.776 -10.043 9.792 1.00 84.12 232 LYS A O 1
ATOM 1847 N N . TYR A 1 233 ? -8.782 -9.902 11.792 1.00 85.88 233 TYR A N 1
ATOM 1848 C CA . TYR A 1 233 ? -9.860 -9.242 12.522 1.00 85.88 233 TYR A CA 1
ATOM 1849 C C . TYR A 1 233 ? -9.261 -8.315 13.581 1.00 85.88 233 TYR A C 1
ATOM 1851 O O . TYR A 1 233 ? -8.064 -8.393 13.871 1.00 85.88 233 TYR A O 1
ATOM 1859 N N . ILE A 1 234 ? -10.090 -7.443 14.152 1.00 88.00 234 ILE A N 1
ATOM 1860 C CA . ILE A 1 234 ? -9.717 -6.650 15.325 1.00 88.00 234 ILE A CA 1
ATOM 1861 C C . ILE A 1 234 ? -10.214 -7.396 16.561 1.00 88.00 234 ILE A C 1
ATOM 1863 O O . ILE A 1 234 ? -11.397 -7.716 16.652 1.00 88.00 234 ILE A O 1
ATOM 1867 N N . ALA A 1 235 ? -9.315 -7.718 17.484 1.00 86.19 235 ALA A N 1
ATOM 1868 C CA . ALA A 1 235 ? -9.682 -8.413 18.707 1.00 86.19 235 ALA A CA 1
ATOM 1869 C C . ALA A 1 235 ? -10.200 -7.431 19.763 1.00 86.19 235 ALA A C 1
ATOM 1871 O O . ALA A 1 235 ? -9.664 -6.331 19.903 1.00 86.19 235 ALA A O 1
ATOM 1872 N N . LEU A 1 236 ? -11.223 -7.843 20.510 1.00 84.56 236 LEU A N 1
ATOM 1873 C CA . LEU A 1 236 ? -11.676 -7.155 21.717 1.00 84.56 236 LEU A CA 1
ATOM 1874 C C . LEU A 1 236 ? -11.449 -8.081 22.917 1.00 84.56 236 LEU A C 1
ATOM 1876 O O . LEU A 1 236 ? -11.932 -9.216 22.929 1.00 84.56 236 LEU A O 1
ATOM 1880 N N . GLU A 1 237 ? -10.693 -7.594 23.899 1.00 80.31 237 GLU A N 1
ATOM 1881 C CA . GLU A 1 237 ? -10.312 -8.344 25.109 1.00 80.31 237 GLU A CA 1
ATOM 1882 C C . GLU A 1 237 ? -11.412 -8.304 26.183 1.00 80.31 237 GLU A C 1
ATOM 1884 O O . GLU A 1 237 ? -11.630 -9.266 26.917 1.00 80.31 237 GLU A O 1
ATOM 1889 N N . ASP A 1 238 ? -12.139 -7.188 26.250 1.00 76.62 238 ASP A N 1
ATOM 1890 C CA . ASP A 1 238 ? -13.094 -6.895 27.312 1.00 76.62 238 ASP A CA 1
ATOM 1891 C C . ASP A 1 238 ? -14.523 -6.760 26.760 1.00 76.62 238 ASP A C 1
ATOM 1893 O O . ASP A 1 238 ? -14.752 -6.413 25.601 1.00 76.62 238 AS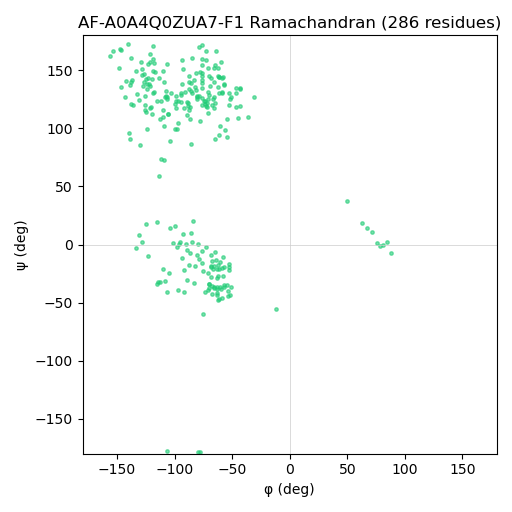P A O 1
ATOM 1897 N N . ASP A 1 239 ? -15.505 -6.981 27.633 1.00 71.62 239 ASP A N 1
ATOM 1898 C CA . ASP A 1 239 ? -16.937 -6.847 27.337 1.00 71.62 239 ASP A CA 1
ATOM 1899 C C . ASP A 1 239 ? -17.440 -5.390 27.480 1.00 71.62 239 ASP A C 1
ATOM 1901 O O . ASP A 1 239 ? -18.621 -5.142 27.737 1.00 71.62 239 ASP A O 1
ATOM 1905 N N . ASP A 1 240 ? -16.528 -4.424 27.424 1.00 79.62 240 ASP A N 1
ATOM 1906 C CA . ASP A 1 240 ? -16.804 -3.011 27.666 1.00 79.62 240 ASP A CA 1
ATOM 1907 C C . ASP A 1 240 ? -17.313 -2.294 26.406 1.00 79.62 240 ASP A C 1
ATOM 1909 O O . ASP A 1 240 ? -17.118 -2.747 25.278 1.00 79.62 240 ASP A O 1
ATOM 1913 N N . GLU A 1 241 ? -17.959 -1.138 26.592 1.00 86.06 241 GLU A N 1
ATOM 1914 C CA . GLU A 1 241 ? -18.324 -0.265 25.474 1.00 86.06 241 GLU A CA 1
ATOM 1915 C C . GLU A 1 241 ? -17.063 0.207 24.735 1.00 86.06 241 GLU A C 1
ATOM 1917 O O . GLU A 1 241 ? -16.116 0.721 25.340 1.00 86.06 241 GLU A O 1
ATOM 1922 N N . VAL A 1 242 ? -17.078 0.056 23.414 1.00 88.88 242 VAL A N 1
ATOM 1923 C CA . VAL A 1 242 ? -16.020 0.501 22.513 1.00 88.88 242 VAL A CA 1
ATOM 1924 C C . VAL A 1 242 ? -16.560 1.512 21.513 1.00 88.88 242 VAL A C 1
ATOM 1926 O O . VAL A 1 242 ? -17.678 1.405 21.002 1.00 88.88 242 VAL A O 1
ATOM 1929 N N . GLU A 1 243 ? -15.736 2.510 21.209 1.00 90.81 243 GLU A N 1
ATOM 1930 C CA . GLU A 1 243 ? -16.017 3.496 20.170 1.00 90.81 243 GLU A CA 1
ATOM 1931 C C . GLU A 1 243 ? -15.099 3.233 18.975 1.00 90.81 243 GLU A C 1
ATOM 1933 O O . GLU A 1 243 ? -13.879 3.148 19.121 1.00 90.81 243 GLU A O 1
ATOM 1938 N N . ILE A 1 244 ? -15.675 3.115 17.781 1.00 90.44 244 ILE A N 1
ATOM 1939 C CA . ILE A 1 244 ? -14.953 2.766 16.557 1.00 90.44 244 ILE A CA 1
ATOM 1940 C C . ILE A 1 244 ? -15.078 3.905 15.550 1.00 90.44 244 ILE A C 1
ATOM 1942 O O . ILE A 1 244 ? -16.180 4.373 15.254 1.00 90.44 244 ILE A O 1
ATOM 1946 N N . ILE A 1 245 ? -13.952 4.329 14.978 1.00 89.88 245 ILE A N 1
ATOM 1947 C CA . ILE A 1 245 ? -13.906 5.308 13.887 1.00 89.88 245 ILE A CA 1
ATOM 1948 C C . ILE A 1 245 ? -13.167 4.719 12.695 1.00 89.88 245 ILE A C 1
ATOM 1950 O O . ILE A 1 245 ? -12.066 4.195 12.831 1.00 89.88 245 ILE A O 1
ATOM 1954 N N . TYR A 1 246 ? -13.748 4.893 11.509 1.00 87.69 246 TYR A N 1
ATOM 1955 C CA . TYR A 1 246 ? -13.046 4.761 10.237 1.00 87.69 246 TYR A CA 1
ATOM 1956 C C . TYR A 1 246 ? -12.565 6.139 9.777 1.00 87.69 246 TYR A C 1
ATOM 1958 O O . TYR A 1 246 ? -13.357 7.079 9.701 1.00 87.69 246 TYR A O 1
ATOM 1966 N N . SER A 1 247 ? -11.281 6.260 9.445 1.00 84.25 247 SER A N 1
ATOM 1967 C CA . SER A 1 247 ? -10.668 7.508 8.992 1.00 84.25 247 SER A CA 1
ATOM 1968 C C . SER A 1 247 ? -9.738 7.271 7.807 1.00 84.25 247 SER A C 1
ATOM 1970 O O . SER A 1 247 ? -8.993 6.296 7.756 1.00 84.25 247 SER A O 1
ATOM 1972 N N . ASN A 1 248 ? -9.740 8.205 6.859 1.00 79.62 248 ASN A N 1
ATOM 1973 C CA . ASN A 1 248 ? -8.744 8.282 5.790 1.00 79.62 248 ASN A CA 1
ATOM 1974 C C . ASN A 1 248 ? -7.518 9.141 6.159 1.00 79.62 248 ASN A C 1
ATOM 1976 O O . ASN A 1 248 ? -6.604 9.303 5.352 1.00 79.62 248 ASN A O 1
ATOM 1980 N N . ILE A 1 249 ? -7.504 9.697 7.371 1.00 80.81 249 ILE A N 1
ATOM 1981 C CA . ILE A 1 249 ? -6.445 10.547 7.911 1.00 80.81 249 ILE A CA 1
ATOM 1982 C C . ILE A 1 249 ? -5.847 9.850 9.129 1.00 80.81 249 ILE A C 1
ATOM 1984 O O . ILE A 1 249 ? -6.578 9.425 10.029 1.00 80.81 249 ILE A O 1
ATOM 1988 N N . LYS A 1 250 ? -4.514 9.766 9.171 1.00 87.44 250 LYS A N 1
ATOM 1989 C CA . LYS A 1 250 ? -3.802 9.237 10.333 1.00 87.44 250 LYS A CA 1
ATOM 1990 C C . LYS A 1 250 ? -3.898 10.222 11.501 1.00 87.44 250 LYS A C 1
ATOM 1992 O O . LYS A 1 250 ? -3.525 11.386 11.362 1.00 87.44 250 LYS A O 1
ATOM 1997 N N . LEU A 1 251 ? -4.384 9.756 12.647 1.00 88.50 251 LEU A N 1
ATOM 1998 C CA . LEU A 1 251 ? -4.430 10.537 13.881 1.00 88.50 251 LEU A CA 1
ATOM 1999 C C . LEU A 1 251 ? -3.045 10.615 14.530 1.00 88.50 251 LEU A C 1
ATOM 2001 O O . LEU A 1 251 ? -2.158 9.796 14.285 1.00 88.50 251 LEU A O 1
ATOM 2005 N N . ARG A 1 252 ? -2.850 11.612 15.397 1.00 90.00 252 ARG A N 1
ATOM 2006 C CA . ARG A 1 252 ? -1.583 11.776 16.123 1.00 90.00 252 ARG A CA 1
ATOM 2007 C C . ARG A 1 252 ? -1.320 10.571 17.035 1.00 90.00 252 ARG A C 1
ATOM 2009 O O . ARG A 1 252 ? -2.250 10.007 17.602 1.00 90.00 252 ARG A O 1
ATOM 2016 N N . LYS A 1 253 ? -0.044 10.188 17.184 1.00 87.75 253 LYS A N 1
ATOM 2017 C CA . LYS A 1 253 ? 0.368 8.985 17.938 1.00 87.75 253 LYS A CA 1
ATOM 2018 C C . LYS A 1 253 ? 0.172 9.113 19.452 1.00 87.75 253 LYS A C 1
ATOM 2020 O O . LYS A 1 253 ? -0.216 8.165 20.118 1.00 87.75 253 LYS A O 1
ATOM 2025 N N . VAL A 1 254 ? 0.426 10.301 19.999 1.00 92.12 254 VAL A N 1
ATOM 2026 C CA . VAL A 1 254 ? 0.297 10.563 21.441 1.00 92.12 254 VAL A CA 1
ATOM 2027 C C . VAL A 1 254 ? -1.168 10.427 21.863 1.00 92.12 254 VAL A C 1
ATOM 2029 O O . VAL A 1 254 ? -1.998 11.181 21.359 1.00 92.12 254 VAL A O 1
ATOM 2032 N N . GLN A 1 255 ? -1.474 9.532 22.810 1.00 91.00 255 GLN A N 1
ATOM 2033 C CA . GLN A 1 255 ? -2.844 9.175 23.220 1.00 91.00 255 GLN A CA 1
ATOM 2034 C C . GLN A 1 255 ? -3.717 10.388 23.584 1.00 91.00 255 GLN A C 1
ATOM 2036 O O . GLN A 1 255 ? -4.845 10.502 23.111 1.00 91.00 255 GLN A O 1
ATOM 2041 N N . SER A 1 256 ? -3.186 11.362 24.329 1.00 88.69 256 SER A N 1
ATOM 2042 C CA 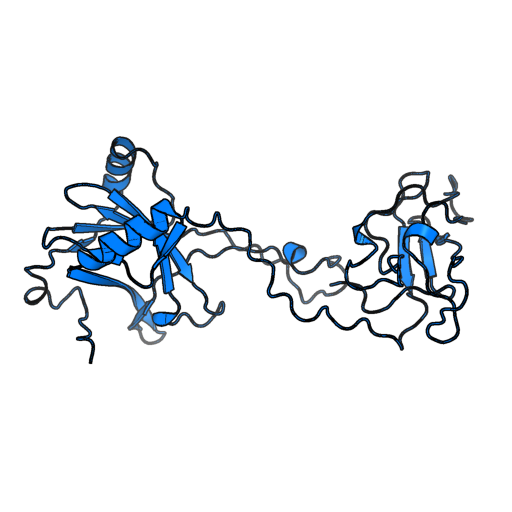. SER A 1 256 ? -3.924 12.589 24.676 1.00 88.69 256 SER A CA 1
ATOM 2043 C C . SER A 1 256 ? -4.298 13.428 23.445 1.00 88.69 256 SER A C 1
ATOM 2045 O O . SER A 1 256 ? -5.423 13.912 23.320 1.00 88.69 256 SER A O 1
ATOM 2047 N N . LYS A 1 257 ? -3.377 13.561 22.483 1.00 91.38 257 LYS A N 1
ATOM 2048 C CA . LYS A 1 257 ? -3.622 14.258 21.210 1.00 91.38 257 LYS A CA 1
ATOM 2049 C C . LYS A 1 257 ? -4.558 13.452 20.305 1.00 91.38 257 LYS A C 1
ATOM 2051 O O . LYS A 1 257 ? -5.443 14.041 19.688 1.00 91.38 257 LYS A O 1
ATOM 2056 N N . ARG A 1 258 ? -4.397 12.124 20.272 1.00 92.62 258 ARG A N 1
ATOM 2057 C CA . ARG A 1 258 ? -5.254 11.180 19.545 1.00 92.62 258 ARG A CA 1
ATOM 2058 C C . ARG A 1 258 ? -6.694 11.272 20.022 1.00 92.62 258 ARG A C 1
ATOM 2060 O O . ARG A 1 258 ? -7.580 11.397 19.192 1.00 92.62 258 ARG A O 1
ATOM 2067 N N . ALA A 1 259 ? -6.926 11.304 21.333 1.00 91.19 259 ALA A N 1
ATOM 2068 C CA . ALA A 1 259 ? -8.255 11.449 21.920 1.00 91.19 259 ALA A CA 1
ATOM 2069 C C . ALA A 1 259 ? -8.943 12.756 21.494 1.00 91.19 259 ALA A C 1
ATOM 2071 O O . ALA A 1 259 ? -10.139 12.761 21.206 1.00 91.19 259 ALA A O 1
ATOM 2072 N N . ASN A 1 260 ? -8.189 13.855 21.396 1.00 90.62 260 ASN A N 1
ATOM 207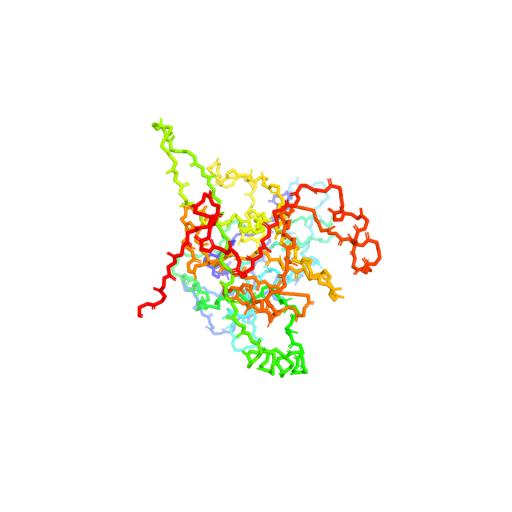3 C CA . ASN A 1 260 ? -8.715 15.127 20.897 1.00 90.62 260 ASN A CA 1
ATOM 2074 C C . ASN A 1 260 ? -9.069 15.077 19.408 1.00 90.62 260 ASN A C 1
ATOM 2076 O O . ASN A 1 260 ? -10.044 15.701 18.999 1.00 90.62 260 ASN A O 1
ATOM 2080 N N . ASP A 1 261 ? -8.302 14.350 18.593 1.00 89.88 261 ASP A N 1
ATOM 2081 C CA . ASP A 1 261 ? -8.648 14.169 17.184 1.00 89.88 261 ASP A CA 1
ATOM 2082 C C . ASP A 1 261 ? -9.822 13.202 17.006 1.00 89.88 261 ASP A C 1
ATOM 2084 O O . ASP A 1 261 ? -10.721 13.493 16.227 1.00 89.88 261 ASP A O 1
ATOM 2088 N N . PHE A 1 262 ? -9.860 12.112 17.776 1.00 91.12 262 PHE A N 1
ATOM 2089 C CA . PHE A 1 262 ? -10.923 11.104 17.782 1.00 91.12 262 PHE A CA 1
ATOM 2090 C C . PHE A 1 262 ? -12.303 11.745 17.992 1.00 91.12 262 PHE A C 1
ATOM 2092 O O . PHE A 1 262 ? -13.233 11.466 17.243 1.00 91.12 262 PHE A O 1
ATOM 2099 N N . LYS A 1 263 ? -12.417 12.689 18.940 1.00 89.62 263 LYS A N 1
ATOM 2100 C CA . LYS A 1 263 ? -13.660 13.436 19.225 1.00 89.62 263 LYS A CA 1
ATOM 2101 C C . LYS A 1 263 ? -14.214 14.231 18.034 1.00 89.62 263 LYS A C 1
ATOM 2103 O O . LYS A 1 263 ? -15.386 14.588 18.053 1.00 89.62 263 LYS A O 1
ATOM 2108 N N . LYS A 1 264 ? -13.398 14.534 17.017 1.00 90.62 264 LYS A N 1
ATOM 2109 C CA . LYS A 1 264 ? -13.824 15.292 15.825 1.00 90.62 264 LYS A CA 1
ATOM 2110 C C . LYS A 1 264 ? -14.592 14.435 14.818 1.00 90.62 264 LYS A C 1
ATOM 2112 O O . LYS A 1 264 ? -15.179 14.981 13.889 1.00 90.62 264 LYS A O 1
ATOM 2117 N N . PHE A 1 265 ? -14.573 13.112 14.969 1.00 88.00 265 PHE A N 1
ATOM 2118 C CA . PHE A 1 265 ? -15.237 12.183 14.061 1.00 88.00 265 PHE A CA 1
ATOM 2119 C C . PHE A 1 265 ? -16.488 11.589 14.707 1.00 88.00 265 PHE A C 1
ATOM 2121 O O . PHE A 1 265 ? -16.598 11.460 15.926 1.00 88.00 265 PHE A O 1
ATOM 2128 N N . LYS A 1 266 ? -17.430 11.166 13.864 1.00 86.88 266 LYS A N 1
ATOM 2129 C CA . LYS A 1 266 ? -18.612 10.429 14.306 1.00 86.88 266 LYS A CA 1
ATOM 2130 C C . LYS A 1 266 ? -18.237 8.971 14.568 1.00 86.88 266 LYS A C 1
ATOM 2132 O O . LYS A 1 266 ? -18.027 8.212 13.624 1.00 86.88 266 LYS A O 1
ATOM 2137 N N . ALA A 1 267 ? -18.167 8.595 15.841 1.00 86.25 267 ALA A N 1
ATOM 2138 C CA . ALA A 1 267 ? -17.872 7.228 16.247 1.00 86.25 267 ALA A CA 1
ATOM 2139 C C . ALA A 1 267 ? -19.110 6.323 16.187 1.00 86.25 267 ALA A C 1
ATOM 2141 O O . ALA A 1 267 ? -20.239 6.748 16.451 1.00 86.25 267 ALA A O 1
ATOM 2142 N N . ILE A 1 268 ? -18.874 5.054 15.869 1.00 84.62 268 ILE A N 1
ATOM 2143 C CA . ILE A 1 268 ? -19.829 3.968 16.067 1.00 84.62 268 ILE A CA 1
ATOM 2144 C C . ILE A 1 268 ? -19.598 3.432 17.473 1.00 84.62 268 ILE A C 1
ATOM 2146 O O . ILE A 1 268 ? -18.491 3.013 17.799 1.00 84.62 268 ILE A O 1
ATOM 2150 N N . LYS A 1 269 ? -20.640 3.461 18.299 1.00 86.56 269 LYS A N 1
ATOM 2151 C CA . LYS A 1 269 ? -20.612 2.882 19.639 1.00 86.56 269 LYS A CA 1
ATOM 2152 C C . LYS A 1 269 ? -21.082 1.441 19.573 1.00 86.56 269 LYS A C 1
ATOM 2154 O O . LYS A 1 269 ? -22.110 1.162 18.954 1.00 86.56 269 LYS A O 1
ATOM 2159 N N . LEU A 1 270 ? -20.323 0.555 20.192 1.00 81.88 270 LEU A N 1
ATOM 2160 C CA . LEU A 1 270 ? -20.584 -0.871 20.245 1.00 81.88 270 LEU A CA 1
ATOM 2161 C C . LEU A 1 270 ? -20.414 -1.323 21.690 1.00 81.88 270 LEU A C 1
ATOM 2163 O O . LEU A 1 270 ? -19.393 -1.045 22.304 1.00 81.88 270 LEU A O 1
ATOM 2167 N N . ASN A 1 271 ? -21.392 -2.045 22.220 1.00 83.50 271 ASN A N 1
ATOM 2168 C CA . ASN A 1 271 ? -21.255 -2.725 23.499 1.00 83.50 271 ASN A CA 1
ATOM 2169 C C . ASN A 1 271 ? -21.447 -4.228 23.259 1.00 83.50 271 ASN A C 1
ATOM 2171 O O . ASN A 1 271 ? -22.565 -4.631 22.920 1.00 83.50 271 ASN A O 1
ATOM 2175 N N . PRO A 1 272 ? -20.390 -5.049 23.417 1.00 76.00 272 PRO A N 1
ATOM 2176 C CA . PRO A 1 272 ? -20.468 -6.483 23.182 1.00 76.00 272 PRO A CA 1
ATOM 2177 C C . PRO A 1 272 ? -21.579 -7.186 23.975 1.00 76.00 272 PRO A C 1
ATOM 2179 O O . PRO A 1 272 ? -22.227 -8.082 23.442 1.00 76.00 272 PRO A O 1
ATOM 2182 N N . LYS A 1 273 ? -21.875 -6.737 25.205 1.00 76.38 273 LYS A N 1
ATOM 2183 C CA . LYS A 1 273 ? -22.891 -7.360 26.078 1.00 76.38 273 LYS A CA 1
ATOM 2184 C C . LYS A 1 273 ? -24.330 -7.153 25.619 1.00 76.38 273 LYS A C 1
ATOM 2186 O O . LYS A 1 273 ? -25.210 -7.912 26.005 1.00 76.38 273 LYS A O 1
ATOM 2191 N N . THR A 1 274 ? -24.592 -6.099 24.852 1.00 72.50 274 THR A N 1
ATOM 2192 C CA . THR A 1 274 ? -25.950 -5.704 24.439 1.00 72.50 274 THR A CA 1
ATOM 2193 C C . THR A 1 274 ? -26.144 -5.825 22.928 1.00 72.50 274 THR A C 1
ATOM 2195 O O . THR A 1 274 ? -27.025 -5.187 22.353 1.00 72.50 274 THR A O 1
ATOM 2198 N N . LEU A 1 275 ? -25.293 -6.603 22.257 1.00 64.25 275 LEU A N 1
ATOM 2199 C CA . LEU A 1 275 ? -25.335 -6.791 20.807 1.00 64.25 275 LEU A CA 1
ATOM 2200 C C . LEU A 1 275 ? -26.607 -7.521 20.353 1.00 64.25 275 LEU A C 1
ATOM 2202 O O . LEU A 1 275 ? -27.202 -7.137 19.348 1.00 64.25 275 LEU A O 1
ATOM 2206 N N . ASP A 1 276 ? -27.078 -8.498 21.131 1.00 54.25 276 ASP A N 1
ATOM 2207 C CA . ASP A 1 276 ? -28.275 -9.291 20.809 1.00 54.25 276 ASP A CA 1
ATOM 2208 C C . ASP A 1 276 ? -29.560 -8.449 20.730 1.00 54.25 276 ASP A C 1
ATOM 2210 O O . ASP A 1 276 ? -30.486 -8.775 19.984 1.00 54.25 276 ASP A O 1
ATOM 2214 N N . SER A 1 277 ? -29.615 -7.323 21.448 1.00 50.25 277 SER A N 1
ATOM 2215 C CA . SER A 1 277 ? -30.746 -6.389 21.418 1.00 50.25 277 SER A CA 1
ATOM 2216 C C . SER A 1 277 ? -30.623 -5.304 20.339 1.00 50.25 277 SER A C 1
ATOM 2218 O O . SER A 1 277 ? -31.572 -4.554 20.119 1.00 50.25 277 SER A O 1
ATOM 2220 N N . THR A 1 278 ? -29.500 -5.231 19.611 1.00 50.44 278 THR A N 1
ATOM 2221 C CA . THR A 1 278 ? -29.233 -4.231 18.558 1.00 50.44 278 THR A CA 1
ATOM 2222 C C . THR A 1 278 ? -29.140 -4.865 17.162 1.00 50.44 278 THR A C 1
ATOM 2224 O O . THR A 1 278 ? -28.160 -4.709 16.435 1.00 50.44 278 THR A O 1
ATOM 2227 N N . LYS A 1 279 ? -30.226 -5.530 16.736 1.00 46.00 279 LYS A N 1
ATOM 2228 C CA . LYS A 1 279 ? -30.377 -6.155 15.399 1.00 46.00 279 LYS A CA 1
ATOM 2229 C C . LYS A 1 279 ? -30.103 -5.226 14.203 1.00 46.00 279 LYS A C 1
ATOM 2231 O O . LYS A 1 279 ? -29.860 -5.705 13.103 1.00 46.00 279 LYS A O 1
ATOM 2236 N N . GLU A 1 280 ? -30.142 -3.906 14.382 1.00 49.47 280 GLU A N 1
ATOM 2237 C CA . GLU A 1 280 ? -30.071 -2.945 13.273 1.00 49.47 280 GLU A CA 1
ATOM 2238 C C . GLU A 1 280 ? -28.645 -2.554 12.835 1.00 49.47 280 GLU A C 1
ATOM 2240 O O . GLU A 1 280 ? -28.495 -1.835 11.844 1.00 49.47 280 GLU A O 1
ATOM 2245 N N . LYS A 1 281 ? -27.583 -2.967 13.553 1.00 47.22 281 LYS A N 1
ATOM 2246 C CA . LYS A 1 281 ? -26.224 -2.411 13.332 1.00 47.22 281 LYS A CA 1
ATOM 2247 C C . LYS A 1 281 ? -25.072 -3.419 13.244 1.00 47.22 281 LYS A C 1
ATOM 2249 O O . LYS A 1 281 ? -23.954 -2.994 12.955 1.00 47.22 281 LYS A O 1
ATOM 2254 N N . ALA A 1 282 ? -25.319 -4.717 13.417 1.00 46.72 282 ALA A N 1
ATOM 2255 C CA . ALA A 1 282 ? -24.302 -5.761 13.284 1.00 46.72 282 ALA A CA 1
ATOM 2256 C C . ALA A 1 282 ? -24.922 -7.047 12.715 1.00 46.72 282 ALA A C 1
ATOM 2258 O O . ALA A 1 282 ? -25.996 -7.456 13.147 1.00 46.72 282 ALA A O 1
ATOM 2259 N N . PHE A 1 283 ? -24.252 -7.686 11.753 1.00 46.09 283 PHE A N 1
ATOM 2260 C CA . PHE A 1 283 ? -24.612 -9.031 11.302 1.00 46.09 283 PHE A CA 1
ATOM 2261 C C . PHE A 1 283 ? -23.692 -10.028 11.994 1.00 46.09 283 PHE A C 1
ATOM 2263 O O . PHE A 1 283 ? -22.471 -9.915 11.899 1.00 46.09 283 PHE A O 1
ATOM 2270 N N . TYR A 1 284 ? -24.292 -10.983 12.697 1.00 46.94 284 TYR A N 1
ATOM 2271 C CA . TYR A 1 284 ? -23.592 -12.109 13.295 1.00 46.94 284 TYR A CA 1
ATOM 2272 C C . TYR A 1 284 ? -23.435 -13.211 12.245 1.00 46.94 284 TYR A C 1
ATOM 2274 O O . TYR A 1 284 ? -24.417 -13.620 11.627 1.00 46.94 284 TYR A O 1
ATOM 2282 N N . ILE A 1 285 ? -22.219 -13.725 12.082 1.00 37.47 285 ILE A N 1
ATOM 2283 C CA . ILE A 1 285 ? -22.013 -15.083 11.579 1.00 37.47 285 ILE A CA 1
ATOM 2284 C C . ILE A 1 285 ? -21.485 -15.847 12.784 1.00 37.47 285 ILE A C 1
ATOM 2286 O O . ILE A 1 285 ? -20.395 -15.561 13.274 1.00 37.47 285 ILE A O 1
ATOM 2290 N N . LYS A 1 286 ? -22.301 -16.751 13.324 1.00 28.03 286 LYS A N 1
ATOM 2291 C CA . LYS A 1 286 ? -21.809 -17.756 14.264 1.00 28.03 286 LYS A CA 1
ATOM 2292 C C . LYS A 1 286 ? -20.864 -18.638 13.444 1.00 28.03 286 LYS A C 1
ATOM 2294 O O . LYS A 1 286 ? -21.318 -19.187 12.441 1.00 28.03 286 LYS A O 1
ATOM 2299 N N . ASP A 1 287 ? -19.577 -18.677 13.792 1.00 30.55 287 ASP A N 1
ATOM 2300 C CA . ASP A 1 287 ? -18.627 -19.603 13.157 1.00 30.55 287 ASP A CA 1
ATOM 2301 C C . ASP A 1 287 ? -19.238 -21.019 13.241 1.00 30.55 287 ASP A C 1
ATOM 2303 O O . ASP A 1 287 ? -19.674 -21.435 14.321 1.00 30.55 287 ASP A O 1
ATOM 2307 N N . VAL A 1 288 ? -19.370 -21.685 12.086 1.00 30.84 288 VAL A N 1
ATOM 2308 C CA . VAL A 1 288 ? -19.831 -23.082 11.955 1.00 30.84 288 VAL A CA 1
ATOM 2309 C C . VAL A 1 288 ? -18.650 -24.010 12.168 1.00 30.84 288 VAL A C 1
ATOM 2311 O O . VAL A 1 288 ? -17.595 -23.737 11.551 1.00 30.84 288 VAL A O 1
#

Mean predicted aligned error: 18.32 Å

Sequence (288 aa):
MGNEYKVIESGFIKCACGGKVTLTSSAKVERIAGKKPLYLKDIIGAPVDCPRSKNPCTKVASISTAGTETNVKSTSNHFLLRTDGFKTDKGRAVILVDPGQYTSKISAPPSLFPEDIISEEPTQEAIKEAEEKKEKEKYKLYLIRKTKDNKNIDIYKPLRATRVFLKTKNFFSVDKDINPRIKDRIYSQLASYIYVKTKKSIDEYKIVSRGTLCSENLNEIFYKDEQNILKKYIALEDDDEVEIIYSNIKLRKVQSKRANDFKKFKAIKLNPKTLDSTKEKAFYIKDV

Foldseek 3Di:
DFFQDFAFQQFWKAWPLGWTWHQDAPDDPDDDPRTGTHFQVRQAFTATGNPPDPDGFGGWHDADPSQFDPVQADPPTTTGGFGPPTATPVRTGMGGDGSSDDPRTDPDPPDPPPPPP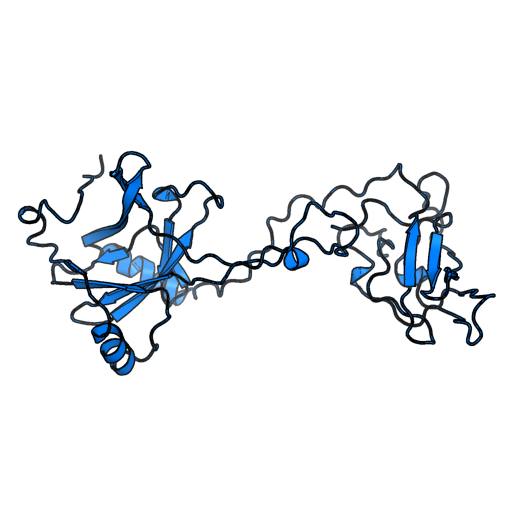PDPDQDPVRVVVVVVVVVLFDDFAADWDWDADPVRDTDIAHDDAFDDDDFCCNVDVDDCPPDVVPDGDDDDGQWKWKWKDDPVFTWIWTWDFPDDPPDHDLQRIWTQTPSRDTHSTDTDRDQAKMWMDMDSDDFDPPGVRSVVVSVVDDTDIDGNVCVVVCPPPDDDDDDD

Secondary structure (DSSP, 8-state):
---SB--BTT-EEEETTSPEEP-----SS--BTTBPBPBHHHHTT-BEE-TT-SS---BEEE--GGG--TTSEETTEEBP---TT-EETTS-BEEEEE-S-SSSB---------------PPPHHHHHHHHHHHTT--EEE--EEEEE-TTS-EEEEEPPPPB----HHHH----TTS-TTS-------B--EEEEE-SS-EEEEEEEE-S-TT---GGGEEEE-TT--EESSEEE-SSS-EEEEEESSPPPSSHHHHHHHHTTS-PEEE-GGGSTT-TTT-------

pLDDT: mean 73.11, std 17.07, range [28.03, 94.06]

Solvent-accessible surface area (backbone atoms only — not comparable to full-atom values): 17016 Å² total; per-residue (Å²): 80,79,63,55,27,59,24,28,44,75,31,41,37,28,37,74,73,73,10,45,45,56,62,59,47,81,53,87,79,61,65,54,96,88,35,33,42,29,34,48,75,42,47,54,62,22,44,29,51,20,90,87,37,98,74,56,43,59,25,29,64,41,73,39,76,73,12,40,53,91,91,46,54,53,103,90,46,42,33,19,43,46,35,56,81,17,19,25,71,74,70,39,48,36,44,70,78,40,37,56,55,87,81,63,67,58,73,74,73,77,82,68,65,74,76,63,80,83,60,72,70,49,52,73,67,56,52,52,54,52,55,62,45,57,79,48,50,72,44,79,47,81,72,66,35,84,46,65,49,100,82,70,46,84,41,82,40,48,59,75,39,36,48,80,63,72,48,64,67,78,75,31,63,63,71,80,83,80,45,89,82,68,69,88,68,88,60,79,70,40,48,25,33,39,38,44,33,51,95,88,48,75,47,56,28,38,32,38,57,81,50,61,103,84,54,75,48,64,91,35,39,33,32,27,38,88,63,50,50,80,30,78,49,47,74,35,63,64,73,55,67,31,37,38,36,80,36,66,65,88,70,57,85,55,65,76,60,22,54,62,54,55,70,77,52,85,61,49,78,47,41,69,80,55,46,88,80,42,74,90,79,63,87,85,77,78,86,129

Nearest PDB structures (foldseek):
  1zq1-assembly1_B  TM=3.411E-01  e=7.873E+00  Pyrococcus abyssi